Protein AF-A0A7Y8LCM8-F1 (afdb_monomer)

Foldseek 3Di:
DVVVVVVVVLCVLVVVLVVLLVLLPDDDPPAQGSQRVVCVVVVNPDDDPVRRHNVNSVVSNVVSVVVN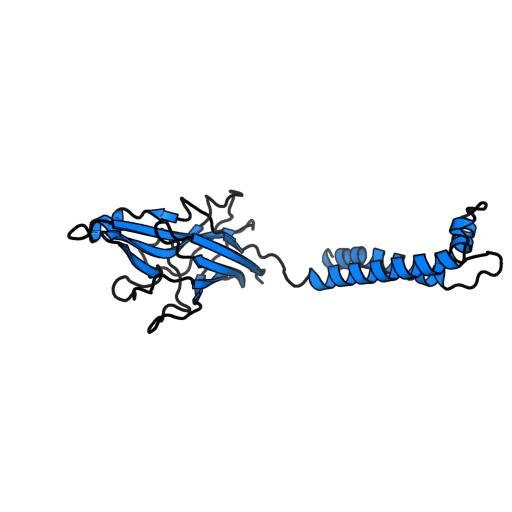VVSVCCVVVVPPFDAAQKWKDADDDPPQKDWDVVVCVVVVPDWDWIKIWGKIFIAGQDQDKFFFKAKAFCDKPPQFPPDPRHRFTFDWPPDPPLDRTGIWHHQPDPVRNVTTMTTAKMWMATPPRDIWIWGRRDDPVPIDTGDQAKIWTWMWIATPQGKIKIWTWIFHDDVPDDIDIGTDDMGIDYGD

Nearest PDB structures (foldseek):
  3wa2-assembly1_X  TM=1.884E-01  e=1.217E+00  Arthrobacter globiformis
  3alx-assembly1_A  TM=1.980E-01  e=5.935E+00  Measles morbillivirus
  3n9h-assembly1_A  TM=1.346E-01  e=1.434E+00  Ogataea angusta
  3nbb-assembly1_A  TM=1.345E-01  e=1.689E+00  Ogataea angusta

Secondary structure (DSSP, 8-state):
-HHHHHHHHHHHHHHHHHHHHHHTTS--SSSSSHHHHHHHHTT-----TTTS-HHHHHHHHHHHHHHHHHHHHHHHHSSS----SEEEE--SSTTTEEE-HHHHHHSTTT---EEEEEEEEEEE-SSSPEEEEEEEEEEETT--TT---TTPBPEETT-SS--SEEEEPBP--TT-TTSEEEEEEEEEE-GGG-EEEEETTS-GGG-PPBPS--EEEEEEEE-TT--EEEEEEEEE--TTSPPEEEEEEEEEE---

Sequence (256 aa):
MRVYWKWLIKSVPILGFALLMLASTVTPRQARSNVEAWFMYFGVENVPVWLSDESIDTWVFWIAFAAVGVWGAHLYMRSSIVKGKLSVLIGEGEPWVQVDPELDRWQATQTGGSWYRYRIALVNSGDSTLRNVEVKLGSLEKRPQNFHAIGSHLKLRHDRAGTTNFNVYPTQDLQGSDAMFVDVFSFFVGPAGCTFLRVASLPEETNPYIPVEKYDVKIIATSESGEMAIADAAFIPCPGQMPDFRLLKMQSFPGR

Solvent-accessible surface area (backbone atoms only — not comparable to full-atom values): 14075 Å² total; per-residue (Å²): 114,78,67,58,54,55,51,52,64,65,44,49,61,54,52,52,40,51,50,53,40,56,49,45,66,55,80,53,92,87,40,72,13,30,54,33,42,49,41,45,74,73,70,44,85,82,70,55,70,86,58,31,35,57,70,46,32,56,50,53,41,52,52,39,50,51,51,49,50,52,50,48,50,52,58,68,69,62,66,82,66,52,80,23,46,35,40,77,46,58,55,81,49,76,86,26,38,35,76,41,72,65,64,50,60,81,50,57,88,78,62,69,64,49,39,38,36,38,32,37,28,46,36,22,77,37,97,58,66,40,44,55,31,31,37,24,33,64,39,57,54,89,60,58,88,92,65,76,60,62,65,37,46,38,32,46,77,85,56,88,82,68,64,52,56,40,71,45,56,52,39,82,46,92,85,41,81,74,29,53,52,34,34,50,34,38,37,39,44,38,66,97,77,46,64,45,26,33,60,47,46,52,58,80,94,74,50,68,75,39,82,79,54,73,29,48,34,30,38,38,36,38,31,72,62,48,26,27,21,42,35,38,28,36,40,39,67,38,91,99,52,80,60,46,63,44,71,76,45,77,48,31,32,58,45,120

pLDDT: mean 75.71, std 12.95, range [40.06, 93.44]

Mean predicted aligned error: 15.35 Å

Radius of gyration: 29.23 Å; Cα contacts (8 Å, |Δi|>4): 487; chains: 1; bounding box: 57×44×86 Å

Structure (mmCIF, N/CA/C/O backbone):
data_AF-A0A7Y8LCM8-F1
#
_entry.id   AF-A0A7Y8LCM8-F1
#
loop_
_atom_site.group_PDB
_atom_site.id
_atom_site.type_symbol
_atom_site.label_atom_id
_atom_site.label_alt_id
_atom_site.label_comp_id
_atom_site.label_asym_id
_atom_site.label_entity_id
_atom_site.label_seq_id
_atom_site.pdbx_PDB_ins_code
_atom_site.Cartn_x
_atom_site.Cartn_y
_atom_site.Cartn_z
_atom_site.occupancy
_atom_site.B_iso_or_equiv
_atom_site.auth_seq_id
_atom_site.auth_comp_id
_atom_site.auth_asym_id
_atom_site.auth_atom_id
_atom_site.pdbx_PDB_model_num
ATOM 1 N N . MET A 1 1 ? 28.100 -0.476 -18.037 1.00 40.06 1 MET A N 1
ATOM 2 C CA . MET A 1 1 ? 27.751 -0.545 -19.481 1.00 40.06 1 MET A CA 1
ATOM 3 C C . MET A 1 1 ? 26.260 -0.354 -19.798 1.00 40.06 1 MET A C 1
ATOM 5 O O . MET A 1 1 ? 25.956 0.479 -20.639 1.00 40.06 1 MET A O 1
ATOM 9 N N . ARG A 1 2 ? 25.310 -1.037 -19.130 1.00 43.19 2 ARG A N 1
ATOM 10 C CA . ARG A 1 2 ? 23.852 -0.934 -19.417 1.00 43.19 2 ARG A CA 1
ATOM 11 C C . ARG A 1 2 ? 23.241 0.481 -19.307 1.00 43.19 2 ARG A C 1
ATOM 13 O O . ARG A 1 2 ? 22.270 0.775 -19.995 1.00 43.19 2 ARG A O 1
ATOM 20 N N . VAL A 1 3 ? 23.792 1.347 -18.451 1.00 49.19 3 VAL A N 1
ATOM 21 C CA . VAL A 1 3 ? 23.293 2.723 -18.225 1.00 49.19 3 VAL A CA 1
ATOM 22 C C . VAL A 1 3 ? 23.627 3.654 -19.398 1.00 49.19 3 VAL A C 1
ATOM 24 O O . VAL A 1 3 ? 22.762 4.405 -19.840 1.00 49.19 3 VAL A O 1
ATOM 27 N N . TYR A 1 4 ? 24.834 3.538 -19.961 1.00 52.41 4 TYR A N 1
ATOM 28 C CA . TYR A 1 4 ? 25.267 4.325 -21.122 1.00 52.41 4 TYR A CA 1
ATOM 29 C C . TYR A 1 4 ? 24.459 3.988 -22.380 1.00 52.41 4 TYR A C 1
ATOM 31 O O . TYR A 1 4 ? 24.049 4.890 -23.102 1.00 52.41 4 TYR A O 1
ATOM 39 N N . TRP A 1 5 ? 24.127 2.710 -22.591 1.00 52.03 5 TRP A N 1
ATOM 40 C CA . TRP A 1 5 ? 23.286 2.286 -23.717 1.00 52.03 5 TRP A CA 1
ATOM 41 C C . TRP A 1 5 ? 21.862 2.853 -23.659 1.00 52.03 5 TRP A C 1
ATOM 43 O O . TRP A 1 5 ? 21.311 3.251 -24.681 1.00 52.03 5 TRP A O 1
ATOM 53 N N . LYS A 1 6 ? 21.273 2.951 -22.459 1.00 55.12 6 LYS A N 1
ATOM 54 C CA . LYS A 1 6 ? 19.950 3.568 -22.278 1.00 55.12 6 LYS A CA 1
ATOM 55 C C . LYS A 1 6 ? 19.966 5.063 -22.586 1.00 55.12 6 LYS A C 1
ATOM 57 O O . LYS A 1 6 ? 18.996 5.559 -23.146 1.00 55.12 6 LYS A O 1
ATOM 62 N N . TRP A 1 7 ? 21.040 5.761 -22.222 1.00 57.78 7 TRP A N 1
ATOM 63 C CA . TRP A 1 7 ? 21.224 7.168 -22.575 1.00 57.78 7 TRP A CA 1
ATOM 64 C C . TRP A 1 7 ? 21.377 7.347 -24.083 1.00 57.78 7 TRP A C 1
ATOM 66 O O . TRP A 1 7 ? 20.661 8.152 -24.665 1.00 57.78 7 TRP A O 1
ATOM 76 N N . LEU A 1 8 ? 22.218 6.531 -24.722 1.00 60.28 8 LEU A N 1
ATOM 77 C CA . LEU A 1 8 ? 22.447 6.598 -26.164 1.00 60.28 8 LEU A CA 1
ATOM 78 C C . LEU A 1 8 ? 21.142 6.402 -26.954 1.00 60.28 8 LEU A C 1
ATOM 80 O O . LEU A 1 8 ? 20.787 7.244 -27.771 1.00 60.28 8 LEU A O 1
ATOM 84 N N . ILE A 1 9 ? 20.369 5.355 -26.640 1.00 64.69 9 ILE A N 1
ATOM 85 C CA . ILE A 1 9 ? 19.091 5.054 -27.314 1.00 64.69 9 ILE A CA 1
ATOM 86 C C . ILE A 1 9 ? 18.051 6.164 -27.089 1.00 64.69 9 ILE A C 1
ATOM 88 O O . ILE A 1 9 ? 17.275 6.470 -27.990 1.00 64.69 9 ILE A O 1
ATOM 92 N N . LYS A 1 10 ? 18.034 6.801 -25.911 1.00 61.88 10 LYS A N 1
ATOM 93 C CA . LYS A 1 10 ? 17.098 7.897 -25.599 1.00 61.88 10 LYS A CA 1
ATOM 94 C C . LYS A 1 10 ? 17.442 9.214 -26.299 1.00 61.88 10 LYS A C 1
ATOM 96 O O . LYS A 1 10 ? 16.535 10.017 -26.521 1.00 61.88 10 LYS A O 1
ATOM 101 N N . SER A 1 11 ? 18.713 9.416 -26.647 1.00 63.34 11 SER A N 1
ATOM 102 C CA . SER A 1 11 ? 19.208 10.617 -27.330 1.00 63.34 11 SER A CA 1
ATOM 103 C C . SER A 1 11 ? 19.112 10.538 -28.858 1.00 63.34 11 SER A C 1
ATOM 105 O O . SER A 1 11 ? 19.070 11.579 -29.507 1.00 63.34 11 SER A O 1
ATOM 107 N N . VAL A 1 12 ? 19.036 9.334 -29.442 1.00 72.56 12 VAL A N 1
ATOM 108 C CA . VAL A 1 12 ? 18.926 9.136 -30.904 1.00 72.56 12 VAL A CA 1
ATOM 109 C C . VAL A 1 12 ? 17.704 9.847 -31.516 1.00 72.56 12 VAL A C 1
ATOM 111 O O . VAL A 1 12 ? 17.888 10.546 -32.512 1.00 72.56 12 VAL A O 1
ATOM 114 N N . PRO A 1 13 ? 16.485 9.776 -30.937 1.00 67.44 13 PRO A N 1
ATOM 115 C CA . PRO A 1 13 ? 15.338 10.519 -31.461 1.00 67.44 13 PRO A CA 1
ATOM 116 C C . PRO A 1 13 ? 15.542 12.037 -31.412 1.00 67.44 13 PRO A C 1
ATOM 118 O O . PRO A 1 13 ? 15.211 12.730 -32.365 1.00 67.44 13 PRO A O 1
ATOM 121 N N . ILE A 1 14 ? 16.142 12.552 -30.333 1.00 66.69 14 ILE A N 1
ATOM 122 C CA . ILE A 1 14 ? 16.403 13.990 -30.156 1.00 66.69 14 ILE A CA 1
ATOM 123 C C . ILE A 1 14 ? 17.386 14.486 -31.219 1.00 66.69 14 ILE A C 1
ATOM 125 O O . ILE A 1 14 ? 17.162 15.534 -31.815 1.00 66.69 14 ILE A O 1
ATOM 129 N N . LEU A 1 15 ? 18.439 13.712 -31.498 1.00 69.56 15 LEU A N 1
ATOM 130 C CA . LEU A 1 15 ? 19.391 14.018 -32.562 1.00 69.56 15 LEU A CA 1
ATOM 131 C C . LEU A 1 15 ? 18.713 13.998 -33.940 1.00 69.56 15 LEU A C 1
ATOM 133 O O . LEU A 1 15 ? 18.923 14.914 -34.726 1.00 69.56 15 LEU A O 1
ATOM 137 N N . GLY A 1 16 ? 17.866 13.001 -34.213 1.00 73.31 16 GLY A N 1
ATOM 138 C CA . GLY A 1 16 ? 17.110 12.913 -35.465 1.00 73.31 16 GLY A CA 1
ATOM 139 C C . GLY A 1 16 ? 16.188 14.115 -35.685 1.00 73.31 16 GLY A C 1
ATOM 140 O O . GLY A 1 16 ? 16.212 14.721 -36.752 1.00 73.31 16 GLY A O 1
ATOM 141 N N . PHE A 1 17 ? 15.430 14.519 -34.663 1.00 66.94 17 PHE A N 1
ATOM 142 C CA . PHE A 1 17 ? 14.545 15.682 -34.755 1.00 66.94 17 PHE A CA 1
ATOM 143 C C . PHE A 1 17 ? 15.304 17.013 -34.811 1.00 66.94 17 PHE A C 1
ATOM 145 O O . PHE A 1 17 ? 14.903 17.902 -35.555 1.00 66.94 17 PHE A O 1
ATOM 152 N N . ALA A 1 18 ? 16.425 17.150 -34.098 1.00 64.62 18 ALA A N 1
ATOM 153 C CA . ALA A 1 18 ? 17.279 18.334 -34.190 1.00 64.62 18 ALA A CA 1
ATOM 154 C C . ALA A 1 18 ? 17.910 18.478 -35.585 1.00 64.62 18 ALA A C 1
ATOM 156 O O . ALA A 1 18 ? 17.978 19.583 -36.122 1.00 64.62 18 ALA A O 1
ATOM 157 N N . LEU A 1 19 ? 18.321 17.364 -36.200 1.00 67.75 19 LEU A N 1
ATOM 158 C CA . LEU A 1 19 ? 18.811 17.347 -37.577 1.00 67.75 19 LEU A CA 1
ATOM 159 C C . LEU A 1 19 ? 17.702 17.687 -38.578 1.00 67.75 19 LEU A C 1
ATOM 161 O O . LEU A 1 19 ? 17.970 18.447 -39.500 1.00 67.75 19 LEU A O 1
ATOM 165 N N . LEU A 1 20 ? 16.467 17.213 -38.369 1.00 65.69 20 LEU A N 1
ATOM 166 C CA . LEU A 1 20 ? 15.294 17.593 -39.176 1.00 65.69 20 LEU A CA 1
ATOM 167 C C . LEU A 1 20 ? 14.937 19.084 -39.047 1.00 65.69 20 LEU A C 1
ATOM 169 O O . LEU A 1 20 ? 14.532 19.712 -40.022 1.00 65.69 20 LEU A O 1
ATOM 173 N N . MET A 1 21 ? 15.129 19.679 -37.870 1.00 63.38 21 MET A N 1
ATOM 174 C CA . MET A 1 21 ? 14.959 21.121 -37.686 1.00 63.38 21 MET A CA 1
ATOM 175 C C . MET A 1 21 ? 16.045 21.921 -38.400 1.00 63.38 21 MET A C 1
ATOM 177 O O . MET A 1 21 ? 15.727 22.840 -39.148 1.00 63.38 21 MET A O 1
ATOM 181 N N . LEU A 1 22 ? 17.315 21.544 -38.227 1.00 64.62 22 LEU A N 1
ATOM 182 C CA . LEU A 1 22 ? 18.439 22.167 -38.934 1.00 64.62 22 LEU A CA 1
ATOM 183 C C . LEU A 1 22 ? 18.255 22.077 -40.453 1.00 64.62 22 LEU A C 1
ATOM 185 O O . LEU A 1 22 ? 18.406 23.068 -41.164 1.00 64.62 22 LEU A O 1
ATOM 189 N N . ALA A 1 23 ? 17.838 20.906 -40.924 1.00 60.66 23 ALA A N 1
ATOM 190 C CA . ALA A 1 23 ? 17.440 20.623 -42.293 1.00 60.66 23 ALA A CA 1
ATOM 191 C C . ALA A 1 23 ? 16.370 21.587 -42.831 1.00 60.66 23 ALA A C 1
ATOM 193 O O . ALA A 1 23 ? 16.520 22.078 -43.945 1.00 60.66 23 ALA A O 1
ATOM 194 N N . SER A 1 24 ? 15.337 21.887 -42.036 1.00 59.66 24 SER A N 1
ATOM 195 C CA . SER A 1 24 ? 14.231 22.795 -42.386 1.00 59.66 24 SER A CA 1
ATOM 196 C C . SER A 1 24 ? 14.577 24.291 -42.332 1.00 59.66 24 SER A C 1
ATOM 198 O O . SER A 1 24 ? 13.735 25.120 -42.664 1.00 59.66 24 SER A O 1
ATOM 200 N N . THR A 1 25 ? 15.800 24.647 -41.918 1.00 59.78 25 THR A N 1
ATOM 201 C CA . THR A 1 25 ? 16.267 26.044 -41.774 1.00 59.78 25 THR A CA 1
ATOM 202 C C . THR A 1 25 ? 17.328 26.458 -42.794 1.00 59.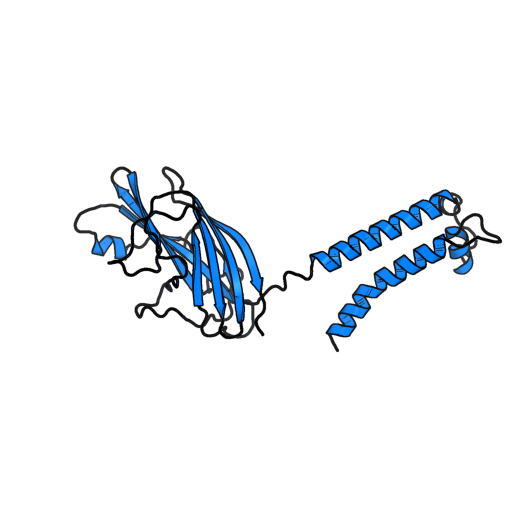78 25 THR A C 1
ATOM 204 O O . THR A 1 25 ? 17.845 27.574 -42.733 1.00 59.78 25 THR A O 1
ATOM 207 N N . VAL A 1 26 ? 17.684 25.573 -43.727 1.00 59.09 26 VAL A N 1
ATOM 208 C CA . VAL A 1 26 ? 18.636 25.899 -44.798 1.00 59.09 26 VAL A CA 1
ATOM 209 C C . VAL A 1 26 ? 17.962 26.858 -45.797 1.00 59.09 26 VAL A C 1
ATOM 211 O O . VAL A 1 26 ? 16.763 27.095 -45.744 1.00 59.09 26 VAL A O 1
ATOM 214 N N . THR A 1 27 ? 18.718 27.521 -46.665 1.00 57.12 27 THR A N 1
ATOM 215 C CA . THR A 1 27 ? 18.139 28.292 -47.775 1.00 57.12 27 THR A CA 1
ATOM 216 C C . THR A 1 27 ? 18.383 27.501 -49.055 1.00 57.12 27 THR A C 1
ATOM 218 O O . THR A 1 27 ? 19.553 27.301 -49.412 1.00 57.12 27 THR A O 1
ATOM 221 N N . PRO A 1 28 ? 17.343 27.010 -49.748 1.00 58.75 28 PRO A N 1
ATOM 222 C CA . PRO A 1 28 ? 17.552 26.190 -50.925 1.00 58.75 28 PRO A CA 1
ATOM 223 C C . PRO A 1 28 ? 18.037 27.079 -52.076 1.00 58.75 28 PRO A C 1
ATOM 225 O O . PRO A 1 28 ? 17.391 28.048 -52.458 1.00 58.75 28 PRO A O 1
ATOM 228 N N . ARG A 1 29 ? 19.211 26.774 -52.642 1.00 60.66 29 ARG A N 1
ATOM 229 C CA . ARG A 1 29 ? 19.733 27.515 -53.809 1.00 60.66 29 ARG A CA 1
ATOM 230 C C . ARG A 1 29 ? 19.071 27.098 -55.128 1.00 60.66 29 ARG A C 1
ATOM 232 O O . ARG A 1 29 ? 19.191 27.828 -56.106 1.00 60.66 29 ARG A O 1
ATOM 239 N N . GLN A 1 30 ? 18.441 25.921 -55.168 1.00 66.12 30 GLN A N 1
ATOM 240 C CA . GLN A 1 30 ? 17.881 25.304 -56.383 1.00 66.12 30 GLN A CA 1
ATOM 241 C C . GLN A 1 30 ? 16.520 24.607 -56.172 1.00 66.12 30 GLN A C 1
ATOM 243 O O . GLN A 1 30 ? 15.913 24.193 -57.154 1.00 66.12 30 GLN A O 1
ATOM 248 N N . ALA A 1 31 ? 16.033 24.491 -54.931 1.00 64.88 31 ALA A N 1
ATOM 249 C CA . ALA A 1 31 ? 14.747 23.869 -54.590 1.00 64.88 31 ALA A CA 1
ATOM 250 C C . ALA A 1 31 ? 13.739 24.928 -54.106 1.00 64.88 31 ALA A C 1
ATOM 252 O O . ALA A 1 31 ? 14.136 26.027 -53.721 1.00 64.88 31 ALA A O 1
ATOM 253 N N . ARG A 1 32 ? 12.445 24.608 -54.143 1.00 74.00 32 ARG A N 1
ATOM 254 C CA . ARG A 1 32 ? 11.332 25.484 -53.740 1.00 74.00 32 ARG A CA 1
ATOM 255 C C . ARG A 1 32 ? 11.066 25.453 -52.238 1.00 74.00 32 ARG A C 1
ATOM 257 O O . ARG A 1 32 ? 10.473 26.389 -51.724 1.00 74.00 32 ARG A O 1
ATOM 264 N N . SER A 1 33 ? 11.527 24.417 -51.542 1.00 73.06 33 SER A N 1
ATOM 265 C CA . SER A 1 33 ? 11.490 24.326 -50.081 1.00 73.06 33 SER A CA 1
ATOM 266 C C . SER A 1 33 ? 12.692 23.553 -49.540 1.00 73.06 33 SER A C 1
ATOM 268 O O . SER A 1 33 ? 13.423 22.880 -50.280 1.00 73.06 33 SER A O 1
ATOM 270 N N . ASN A 1 34 ? 12.911 23.632 -48.232 1.00 74.06 34 ASN A N 1
ATOM 271 C CA . ASN A 1 34 ? 13.949 22.860 -47.563 1.00 74.06 34 ASN A CA 1
ATOM 272 C C . ASN A 1 34 ? 13.650 21.367 -47.580 1.00 74.06 34 ASN A C 1
ATOM 274 O O . ASN A 1 34 ? 14.553 20.565 -47.816 1.00 74.06 34 ASN A O 1
ATOM 278 N N . VAL A 1 35 ? 12.389 20.984 -47.390 1.00 72.00 35 VAL A N 1
ATOM 279 C CA . VAL A 1 35 ? 11.952 19.588 -47.509 1.00 72.00 35 VAL A CA 1
ATOM 280 C C . VAL A 1 35 ? 12.242 19.037 -48.908 1.00 72.00 35 VAL A C 1
ATOM 282 O O . VAL A 1 35 ? 12.766 17.929 -49.032 1.00 72.00 35 VAL A O 1
ATOM 285 N N . GLU A 1 36 ? 11.989 19.814 -49.963 1.00 73.06 36 GLU A N 1
ATOM 286 C CA . GLU A 1 36 ? 12.308 19.414 -51.337 1.00 73.06 36 GLU A CA 1
ATOM 287 C C . GLU A 1 36 ? 13.820 19.238 -51.548 1.00 73.06 36 GLU A C 1
ATOM 289 O O . GLU A 1 36 ? 14.244 18.232 -52.120 1.00 73.06 36 GLU A O 1
ATOM 294 N N . ALA A 1 37 ? 14.646 20.151 -51.023 1.00 73.38 37 ALA A N 1
ATOM 295 C CA . ALA A 1 37 ? 16.104 20.049 -51.112 1.00 73.38 37 ALA A CA 1
ATOM 296 C C . ALA A 1 37 ? 16.643 18.739 -50.501 1.00 73.38 37 ALA A C 1
ATOM 298 O O . ALA A 1 37 ? 17.601 18.157 -51.013 1.00 73.38 37 ALA A O 1
ATOM 299 N N . TRP A 1 38 ? 16.008 18.242 -49.437 1.00 71.38 38 TRP A N 1
ATOM 300 C CA . TRP A 1 38 ? 16.350 16.960 -48.818 1.00 71.38 38 TRP A CA 1
ATOM 301 C C . TRP A 1 38 ? 15.947 15.755 -49.652 1.00 71.38 38 TRP A C 1
ATOM 303 O O . TRP A 1 38 ? 16.735 14.819 -49.793 1.00 71.38 38 TRP A O 1
ATOM 313 N N . PHE A 1 39 ? 14.744 15.766 -50.220 1.00 73.81 39 PHE A N 1
ATOM 314 C CA . PHE A 1 39 ? 14.320 14.704 -51.128 1.00 73.81 39 PHE A CA 1
ATOM 315 C C . PHE A 1 39 ? 15.244 14.620 -52.347 1.00 73.81 39 PHE A C 1
ATOM 317 O O . PHE A 1 39 ? 15.690 13.524 -52.690 1.00 73.81 39 PHE A O 1
ATOM 324 N N . MET A 1 40 ? 15.631 15.766 -52.914 1.00 73.38 40 MET A N 1
ATOM 325 C CA . MET A 1 40 ? 16.629 15.827 -53.985 1.00 73.38 40 MET A CA 1
ATOM 326 C C . MET A 1 40 ? 17.996 15.289 -53.535 1.00 73.38 40 MET A C 1
ATOM 328 O O . MET A 1 40 ? 18.609 14.506 -54.257 1.00 73.38 40 MET A O 1
ATOM 332 N N . TYR A 1 41 ? 18.463 15.636 -52.327 1.00 71.81 41 TYR A N 1
ATOM 333 C CA . TYR A 1 41 ? 19.715 15.105 -51.764 1.00 71.81 41 TYR A CA 1
ATOM 334 C C . TYR A 1 41 ? 19.702 13.573 -51.623 1.00 71.81 41 TYR A C 1
ATOM 336 O O . TYR A 1 41 ? 20.721 12.921 -51.847 1.00 71.81 41 TYR A O 1
ATOM 344 N N . PHE A 1 42 ? 18.547 12.983 -51.308 1.00 73.81 42 PHE A N 1
ATOM 345 C CA . PHE A 1 42 ? 18.361 11.530 -51.240 1.00 73.81 42 PHE A CA 1
ATOM 346 C C . PHE A 1 42 ? 18.014 10.873 -52.590 1.00 73.81 42 PHE A C 1
ATOM 348 O O . PHE A 1 42 ? 17.672 9.691 -52.621 1.00 73.81 42 PHE A O 1
ATOM 355 N N . GLY A 1 43 ? 18.135 11.602 -53.705 1.00 75.00 43 GLY A N 1
ATOM 356 C CA . GLY A 1 43 ? 17.951 11.069 -55.058 1.00 75.00 43 GLY A CA 1
ATOM 357 C C . GLY A 1 43 ? 16.492 10.945 -55.505 1.00 75.00 43 GLY A C 1
ATOM 358 O O . GLY A 1 43 ? 16.198 10.203 -56.441 1.00 75.00 43 GLY A O 1
ATOM 359 N N . VAL A 1 44 ? 15.562 11.642 -54.847 1.00 77.81 44 VAL A N 1
ATOM 360 C CA . VAL A 1 44 ? 14.155 11.718 -55.256 1.00 77.81 44 VAL A CA 1
ATOM 361 C C . VAL A 1 44 ? 13.960 12.965 -56.114 1.00 77.81 44 VAL A C 1
ATOM 363 O O . VAL A 1 44 ? 13.893 14.081 -55.609 1.00 7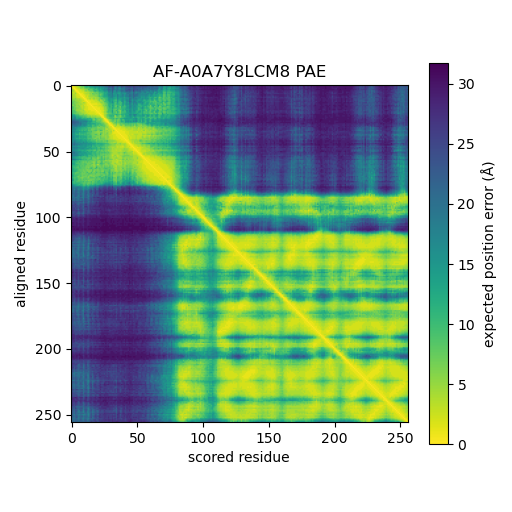7.81 44 VAL A O 1
ATOM 366 N N . GLU A 1 45 ? 13.866 12.767 -57.426 1.00 72.75 45 GLU A N 1
ATOM 367 C CA . GLU A 1 45 ? 13.824 13.865 -58.405 1.00 72.75 45 GLU A CA 1
ATOM 368 C C . GLU A 1 45 ? 12.411 14.434 -58.637 1.00 72.75 45 GLU A C 1
ATOM 370 O O . GLU A 1 45 ? 12.267 15.586 -59.031 1.00 72.75 45 GLU A O 1
ATOM 375 N N . ASN A 1 46 ? 11.357 13.657 -58.358 1.00 77.62 46 ASN A N 1
ATOM 376 C CA . ASN A 1 46 ? 9.958 14.053 -58.573 1.00 77.62 46 ASN A CA 1
ATOM 377 C C . ASN A 1 46 ? 9.216 14.234 -57.244 1.00 77.62 46 ASN A C 1
ATOM 379 O O . ASN A 1 46 ? 8.394 13.400 -56.853 1.00 77.62 46 ASN A O 1
ATOM 383 N N . VAL A 1 47 ? 9.519 15.321 -56.536 1.00 75.38 47 VAL A N 1
ATOM 384 C CA . VAL A 1 47 ? 8.855 15.654 -55.271 1.00 75.38 47 VAL A CA 1
ATOM 385 C C . VAL A 1 47 ? 7.453 16.208 -55.556 1.00 75.38 47 VAL A C 1
ATOM 387 O O . VAL A 1 47 ? 7.309 17.130 -56.361 1.00 75.38 47 VAL A O 1
ATOM 390 N N . PRO A 1 48 ? 6.390 15.672 -54.931 1.00 79.75 48 PRO A N 1
ATOM 391 C CA . PRO A 1 48 ? 5.043 16.201 -55.108 1.00 79.75 48 PRO A CA 1
ATOM 392 C C . PRO A 1 48 ? 4.941 17.675 -54.697 1.00 79.75 48 PRO A C 1
ATOM 394 O O . PRO A 1 48 ? 5.466 18.071 -53.660 1.00 79.75 48 PRO A O 1
ATOM 397 N N . VAL A 1 49 ? 4.183 18.473 -55.456 1.00 76.06 49 VAL A N 1
ATOM 398 C CA . VAL A 1 49 ? 4.085 19.937 -55.259 1.00 76.06 49 VAL A CA 1
ATOM 399 C C . VAL A 1 49 ? 3.588 20.329 -53.860 1.00 76.06 49 VAL A C 1
ATOM 401 O O . VAL A 1 49 ? 3.983 21.354 -53.319 1.00 76.06 49 VAL A O 1
ATOM 404 N N . TRP A 1 50 ? 2.750 19.491 -53.249 1.00 76.62 50 TRP A N 1
ATOM 405 C CA . TRP A 1 50 ? 2.237 19.705 -51.894 1.00 76.62 50 TRP A CA 1
ATOM 406 C C . TRP A 1 50 ? 3.273 19.436 -50.790 1.00 76.62 50 TRP A C 1
ATOM 408 O O . TRP A 1 50 ? 3.017 19.791 -49.649 1.00 76.62 50 TRP A O 1
ATOM 418 N N . LEU A 1 51 ? 4.411 18.805 -51.107 1.00 69.50 51 LEU A N 1
ATOM 419 C CA . LEU A 1 51 ? 5.561 18.581 -50.215 1.00 69.50 51 LEU A CA 1
ATOM 420 C C . LEU A 1 51 ? 6.686 19.603 -50.441 1.00 69.50 51 LEU A C 1
ATOM 422 O O . LEU A 1 51 ? 7.531 19.778 -49.568 1.00 69.50 51 LEU A O 1
ATOM 426 N N . SER A 1 52 ? 6.699 20.265 -51.601 1.00 69.31 52 SER A N 1
ATOM 427 C CA . SER A 1 52 ? 7.687 21.282 -51.983 1.00 69.31 52 SER A CA 1
ATOM 428 C C . SER A 1 52 ? 7.243 22.719 -51.675 1.00 69.31 52 SER A C 1
ATOM 430 O O . SER A 1 52 ? 7.826 23.664 -52.196 1.00 69.31 52 SER A O 1
ATOM 432 N N . ASP A 1 53 ? 6.158 22.897 -50.920 1.00 78.56 53 ASP A N 1
ATOM 433 C CA . ASP A 1 53 ? 5.654 24.213 -50.517 1.00 78.56 53 ASP A CA 1
ATOM 434 C C . ASP A 1 53 ? 6.397 24.702 -49.260 1.00 78.56 53 ASP A C 1
ATOM 436 O O . ASP A 1 53 ? 6.587 23.942 -48.311 1.00 78.56 53 ASP A O 1
ATOM 440 N N . GLU A 1 54 ? 6.802 25.973 -49.228 1.00 72.38 54 GLU A N 1
ATOM 441 C CA . GLU A 1 54 ? 7.471 26.608 -48.081 1.00 72.38 54 GLU A CA 1
ATOM 442 C C . GLU A 1 54 ? 6.620 26.534 -46.801 1.00 72.38 54 GLU A C 1
ATOM 444 O O . GLU A 1 54 ? 7.146 26.462 -45.686 1.00 72.38 54 GLU A O 1
ATOM 449 N N . SER A 1 55 ? 5.289 26.492 -46.940 1.00 77.56 55 SER A N 1
ATOM 450 C CA . SER A 1 55 ? 4.384 26.317 -45.799 1.00 77.56 55 SER A CA 1
ATOM 451 C C . SER A 1 55 ? 4.622 24.988 -45.063 1.00 77.56 55 SER A C 1
ATOM 453 O O . SER A 1 55 ? 4.480 24.917 -43.837 1.00 77.56 55 SER A O 1
ATOM 455 N N . ILE A 1 56 ? 5.064 23.949 -45.779 1.00 79.12 56 ILE A N 1
ATOM 456 C CA . ILE A 1 56 ? 5.362 22.621 -45.232 1.00 79.12 56 ILE A CA 1
ATOM 457 C C . ILE A 1 56 ? 6.615 22.643 -44.366 1.00 79.12 56 ILE A C 1
ATOM 459 O O . ILE A 1 56 ? 6.624 21.984 -43.328 1.00 79.12 56 ILE A O 1
ATOM 463 N N . ASP A 1 57 ? 7.630 23.437 -44.712 1.00 70.69 57 ASP A N 1
ATOM 464 C CA . ASP A 1 57 ? 8.841 23.575 -43.893 1.00 70.69 57 ASP A CA 1
ATOM 465 C C . ASP A 1 57 ? 8.487 24.072 -42.481 1.00 70.69 57 ASP A C 1
ATOM 467 O O . ASP A 1 57 ? 8.978 23.551 -41.475 1.00 70.69 57 ASP A O 1
ATOM 471 N N . THR A 1 58 ? 7.545 25.019 -42.399 1.00 77.44 58 THR A N 1
ATOM 472 C CA . THR A 1 58 ? 7.031 25.550 -41.128 1.00 77.44 58 THR A CA 1
ATOM 473 C C . THR A 1 58 ? 6.282 24.477 -40.333 1.00 77.44 58 THR A C 1
ATOM 475 O O . THR A 1 58 ? 6.498 24.330 -39.128 1.00 77.44 58 THR A O 1
ATOM 478 N N . TRP A 1 59 ? 5.427 23.685 -40.986 1.00 78.94 59 TRP A N 1
ATOM 479 C CA . TRP A 1 59 ? 4.719 22.579 -40.331 1.00 78.94 59 TRP A CA 1
ATOM 480 C C . TRP A 1 59 ? 5.670 21.491 -39.829 1.00 78.94 59 TRP A C 1
ATOM 482 O O . TRP A 1 59 ? 5.523 21.028 -38.697 1.00 78.94 59 TRP A O 1
ATOM 492 N N . VAL A 1 60 ? 6.668 21.113 -40.628 1.00 76.75 60 VAL A N 1
ATOM 493 C CA . VAL A 1 60 ? 7.692 20.128 -40.252 1.00 76.75 60 VAL A CA 1
ATOM 494 C C . VAL A 1 60 ? 8.483 20.614 -39.039 1.00 76.75 60 VAL A C 1
ATOM 496 O O . VAL A 1 60 ? 8.676 19.844 -38.094 1.00 76.75 60 VAL A O 1
ATOM 499 N N . PHE A 1 61 ? 8.859 21.896 -39.006 1.00 76.94 61 PHE A N 1
ATOM 500 C CA . PHE A 1 61 ? 9.514 22.503 -37.850 1.00 76.94 61 PHE A CA 1
ATOM 501 C C . PHE A 1 61 ? 8.647 22.407 -36.584 1.00 76.94 61 PHE A C 1
ATOM 503 O O . PHE A 1 61 ? 9.114 21.920 -35.554 1.00 76.94 61 PHE A O 1
ATOM 510 N N . TRP A 1 62 ? 7.373 22.807 -36.645 1.00 77.56 62 TRP A N 1
ATOM 511 C CA . TRP A 1 62 ? 6.484 22.770 -35.476 1.00 77.56 62 TRP A CA 1
ATOM 512 C C . TRP A 1 62 ? 6.182 21.352 -34.989 1.00 77.56 62 TRP A C 1
ATOM 514 O O . TRP A 1 62 ? 6.150 21.116 -33.779 1.00 77.56 62 TRP A O 1
ATOM 524 N N . ILE A 1 63 ? 6.006 20.394 -35.901 1.00 80.50 63 ILE A N 1
ATOM 525 C CA . ILE A 1 63 ? 5.795 18.983 -35.551 1.00 80.50 63 ILE A CA 1
ATOM 526 C C . ILE A 1 63 ? 7.041 18.419 -34.865 1.00 80.50 63 ILE A C 1
ATOM 528 O O . ILE A 1 63 ? 6.924 17.783 -33.815 1.00 80.50 63 ILE A O 1
ATOM 532 N N . ALA A 1 64 ? 8.235 18.688 -35.402 1.00 75.00 64 ALA A N 1
ATOM 533 C CA . ALA A 1 64 ? 9.488 18.281 -34.773 1.00 75.00 64 ALA A CA 1
ATOM 534 C C . ALA A 1 64 ? 9.664 18.940 -33.393 1.00 75.00 64 ALA A C 1
ATOM 536 O O . ALA A 1 64 ? 10.048 18.265 -32.438 1.00 75.00 64 ALA A O 1
ATOM 537 N N . PHE A 1 65 ? 9.310 20.224 -33.253 1.00 76.00 65 PHE A N 1
ATOM 538 C CA . PHE A 1 65 ? 9.393 20.955 -31.986 1.00 76.00 65 PHE A CA 1
ATOM 539 C C . PHE A 1 65 ? 8.487 20.329 -30.926 1.00 76.00 65 PHE A C 1
ATOM 541 O O . PHE A 1 65 ? 8.929 20.017 -29.818 1.00 76.00 65 PHE A O 1
ATOM 548 N N . ALA A 1 66 ? 7.220 20.100 -31.281 1.00 82.50 66 ALA A N 1
ATOM 549 C CA . ALA A 1 66 ? 6.240 19.485 -30.401 1.00 82.50 66 ALA A CA 1
ATOM 550 C C . ALA A 1 66 ? 6.650 18.055 -30.021 1.00 82.50 66 ALA A C 1
ATOM 552 O O . ALA A 1 66 ? 6.569 17.689 -28.850 1.00 82.50 66 ALA A O 1
ATOM 553 N N . ALA A 1 67 ? 7.155 17.265 -30.974 1.00 78.12 67 ALA A N 1
ATOM 554 C CA . ALA A 1 67 ? 7.645 15.913 -30.720 1.00 78.12 67 ALA A CA 1
ATOM 555 C C . ALA A 1 67 ? 8.827 15.905 -29.737 1.00 78.12 67 ALA A C 1
ATOM 557 O O . ALA A 1 67 ? 8.825 15.115 -28.791 1.00 78.12 67 ALA A O 1
ATOM 558 N N . VAL A 1 68 ? 9.798 16.813 -29.897 1.00 78.94 68 VAL A N 1
ATOM 559 C CA . VAL A 1 68 ? 10.922 16.973 -28.957 1.00 78.94 68 VAL A CA 1
ATOM 560 C C . VAL A 1 68 ? 10.427 17.421 -27.581 1.00 78.94 68 VAL A C 1
ATOM 562 O O . VAL A 1 68 ? 10.868 16.868 -26.574 1.00 78.94 68 VAL A O 1
ATOM 565 N N . GLY A 1 69 ? 9.482 18.362 -27.521 1.00 77.38 69 GLY A N 1
ATOM 566 C CA . GLY A 1 69 ? 8.882 18.833 -26.272 1.00 77.38 69 GLY A CA 1
ATOM 567 C C . GLY A 1 69 ? 8.153 17.724 -25.509 1.00 77.38 69 GLY A C 1
ATOM 568 O O . GLY A 1 69 ? 8.413 17.513 -24.324 1.00 77.38 69 GLY A O 1
ATOM 569 N N . VAL A 1 70 ? 7.298 16.956 -26.193 1.00 79.69 70 VAL A N 1
ATOM 570 C CA . VAL A 1 70 ? 6.581 15.804 -25.620 1.00 79.69 70 VAL A CA 1
ATOM 571 C C . VAL A 1 70 ? 7.555 14.706 -25.196 1.00 79.69 70 VAL A C 1
ATOM 573 O O . VAL A 1 70 ? 7.413 14.143 -24.110 1.00 79.69 70 VAL A O 1
ATOM 576 N N . TRP A 1 71 ? 8.576 14.416 -26.007 1.00 74.25 71 TRP A N 1
ATOM 577 C CA . TRP A 1 71 ? 9.600 13.428 -25.669 1.00 74.25 71 TRP A CA 1
ATOM 578 C C . TRP A 1 71 ? 10.416 13.847 -24.443 1.00 74.25 71 TRP A C 1
ATOM 580 O O . TRP A 1 71 ? 10.636 13.035 -23.544 1.00 74.25 71 TRP A O 1
ATOM 590 N N . GLY A 1 72 ? 10.802 15.122 -24.364 1.00 70.12 72 GLY A N 1
ATOM 591 C CA . GLY A 1 72 ? 11.447 15.715 -23.197 1.00 70.12 72 GLY A CA 1
ATOM 592 C C . GLY A 1 72 ? 10.569 15.596 -21.955 1.00 70.12 72 GLY A C 1
ATOM 593 O O . GLY A 1 72 ? 10.996 15.016 -20.959 1.00 70.12 72 GLY A O 1
ATOM 594 N N . ALA A 1 73 ? 9.313 16.041 -22.026 1.00 72.19 73 ALA A N 1
ATOM 595 C CA . ALA A 1 73 ? 8.360 15.913 -20.925 1.00 72.19 73 ALA A CA 1
ATOM 596 C C . ALA A 1 73 ? 8.198 14.453 -20.471 1.00 72.19 73 ALA A C 1
ATOM 598 O O . ALA A 1 73 ? 8.272 14.168 -19.279 1.00 72.19 73 ALA A O 1
ATOM 599 N N . HIS A 1 74 ? 8.077 13.508 -21.406 1.00 67.50 74 HIS A N 1
ATOM 600 C CA . HIS A 1 74 ? 8.021 12.079 -21.105 1.00 67.50 74 HIS A CA 1
ATOM 601 C C . HIS A 1 74 ? 9.309 11.565 -20.435 1.00 67.50 74 HIS A C 1
ATOM 603 O O . HIS A 1 74 ? 9.240 10.748 -19.519 1.00 67.50 74 HIS A O 1
ATOM 609 N N . LEU A 1 75 ? 10.491 12.031 -20.845 1.00 63.31 75 LEU A N 1
ATOM 610 C CA . LEU A 1 75 ? 11.755 11.644 -20.214 1.00 63.31 75 LEU A CA 1
ATOM 611 C C . LEU A 1 75 ? 11.902 12.207 -18.794 1.00 63.31 75 LEU A C 1
ATOM 613 O O . LEU A 1 75 ? 12.345 11.469 -17.913 1.00 63.31 75 LEU A O 1
ATOM 617 N N . TYR A 1 76 ? 11.509 13.462 -18.568 1.00 58.91 76 TYR A N 1
ATOM 618 C CA . TYR A 1 76 ? 11.653 14.140 -17.275 1.00 58.91 76 TYR A CA 1
ATOM 619 C C . TYR A 1 76 ? 10.528 13.810 -16.280 1.00 58.91 76 TYR A C 1
ATOM 621 O O . TYR A 1 76 ? 10.789 13.742 -15.081 1.00 58.91 76 TYR A O 1
ATOM 629 N N . MET A 1 77 ? 9.304 13.519 -16.735 1.00 57.19 77 MET A N 1
ATOM 630 C CA . MET A 1 77 ? 8.224 13.057 -15.847 1.00 57.19 77 MET A CA 1
ATOM 631 C C . MET A 1 77 ? 8.363 11.584 -15.438 1.00 57.19 77 MET A C 1
ATOM 633 O O . MET A 1 77 ? 7.872 11.201 -14.379 1.00 57.19 77 MET A O 1
ATOM 637 N N . ARG A 1 78 ? 9.019 10.730 -16.239 1.00 48.22 78 ARG A N 1
ATOM 638 C CA . ARG A 1 78 ? 9.000 9.266 -16.031 1.00 48.22 78 ARG A CA 1
ATOM 639 C C . ARG A 1 78 ? 10.162 8.720 -15.188 1.00 48.22 78 ARG A C 1
ATOM 641 O O . ARG A 1 78 ? 10.219 7.514 -14.964 1.00 48.22 78 ARG A O 1
ATOM 648 N N . SER A 1 79 ? 11.083 9.560 -14.708 1.00 43.19 79 SER A N 1
ATOM 649 C CA . SER A 1 79 ? 12.269 9.117 -13.951 1.00 43.19 79 SER A CA 1
ATOM 650 C C . SER A 1 79 ? 12.199 9.297 -12.432 1.00 43.19 79 SER A C 1
ATOM 652 O O . SER A 1 79 ? 13.101 8.819 -11.751 1.00 43.19 79 SER A O 1
ATOM 654 N N . SER A 1 80 ? 11.173 9.949 -11.877 1.00 44.16 80 SER A N 1
ATOM 655 C CA . SER A 1 80 ? 11.099 10.168 -10.420 1.00 44.16 80 SER A CA 1
ATOM 656 C C . SER A 1 80 ? 10.433 9.028 -9.641 1.00 44.16 80 SER A C 1
ATOM 658 O O . SER A 1 80 ? 10.511 9.015 -8.417 1.00 44.16 80 SER A O 1
ATOM 660 N N . ILE A 1 81 ? 9.824 8.046 -10.318 1.00 47.88 81 ILE A N 1
ATOM 661 C CA . ILE A 1 81 ? 9.199 6.883 -9.674 1.00 47.88 81 ILE A CA 1
ATOM 662 C C . ILE A 1 81 ? 9.913 5.620 -10.153 1.00 47.88 81 ILE A C 1
ATOM 664 O O . ILE A 1 81 ? 9.499 4.956 -11.106 1.00 47.88 81 ILE A O 1
ATOM 668 N N . VAL A 1 82 ? 11.036 5.299 -9.514 1.00 54.12 82 VAL A N 1
ATOM 669 C CA . VAL A 1 82 ? 11.654 3.982 -9.676 1.00 54.12 82 VAL A CA 1
ATOM 670 C C . VAL A 1 82 ? 10.767 2.990 -8.936 1.00 54.12 82 VAL A C 1
ATOM 672 O O . VAL A 1 82 ? 10.733 3.018 -7.715 1.00 54.12 82 VAL A O 1
ATOM 675 N N . LYS A 1 83 ? 10.043 2.128 -9.661 1.00 61.72 83 LYS A N 1
ATOM 676 C CA . LYS A 1 83 ? 9.254 1.056 -9.037 1.00 61.72 83 LYS A CA 1
ATOM 677 C C . LYS A 1 83 ? 10.178 0.198 -8.159 1.00 61.72 83 LYS A C 1
ATOM 679 O O . LYS A 1 83 ? 11.101 -0.431 -8.675 1.00 61.72 83 LYS A O 1
ATOM 684 N N . GLY A 1 84 ? 9.945 0.211 -6.850 1.00 67.50 84 GLY A N 1
ATOM 685 C CA . GLY A 1 84 ? 10.601 -0.662 -5.877 1.00 67.50 84 GLY A CA 1
ATOM 686 C C . GLY A 1 84 ? 10.030 -2.083 -5.905 1.00 67.50 84 GLY A C 1
ATOM 687 O O . GLY A 1 84 ? 8.946 -2.306 -6.442 1.00 67.50 84 GLY A O 1
ATOM 688 N N . LYS A 1 85 ? 10.771 -3.037 -5.322 1.00 85.88 85 LYS A N 1
ATOM 689 C CA . LYS A 1 85 ? 10.379 -4.459 -5.225 1.00 85.88 85 LYS A CA 1
ATOM 690 C C . LYS A 1 85 ? 9.267 -4.697 -4.201 1.00 85.88 85 LYS A C 1
ATOM 692 O O . LYS A 1 85 ? 8.497 -5.637 -4.346 1.00 85.88 85 LYS A O 1
ATOM 697 N N . LEU A 1 86 ? 9.204 -3.860 -3.166 1.00 85.88 86 LEU A N 1
ATOM 698 C CA . LEU A 1 86 ? 8.164 -3.906 -2.145 1.00 85.88 86 LEU A CA 1
ATOM 699 C C . LEU A 1 86 ? 6.957 -3.086 -2.594 1.00 85.88 86 LEU A C 1
ATOM 701 O O . LEU A 1 86 ? 7.100 -1.953 -3.059 1.00 85.88 86 LEU A O 1
ATOM 705 N N . SER A 1 87 ? 5.768 -3.647 -2.424 1.00 84.31 87 SER A N 1
ATOM 706 C CA . SER A 1 87 ? 4.509 -2.993 -2.740 1.00 84.31 87 SER A CA 1
ATOM 707 C C . SER A 1 87 ? 3.398 -3.373 -1.768 1.00 84.31 87 SER A C 1
ATOM 709 O O . SER A 1 87 ? 3.529 -4.328 -1.007 1.00 84.31 87 SER A O 1
ATOM 711 N N . VAL A 1 88 ? 2.327 -2.580 -1.763 1.00 84.00 88 VAL A N 1
ATOM 712 C CA . VAL A 1 88 ? 1.163 -2.769 -0.893 1.00 84.00 88 VAL A CA 1
ATOM 713 C C . VAL A 1 88 ? -0.068 -2.946 -1.771 1.00 84.00 88 VAL A C 1
ATOM 715 O O . VAL A 1 88 ? -0.310 -2.116 -2.649 1.00 84.00 88 VAL A O 1
ATOM 718 N N . LEU A 1 89 ? -0.841 -3.999 -1.516 1.00 84.62 89 LEU A N 1
ATOM 719 C CA . LEU A 1 89 ? -2.140 -4.249 -2.139 1.00 84.62 89 LEU A CA 1
ATOM 720 C C . LEU A 1 89 ? -3.252 -4.256 -1.086 1.00 84.62 89 LEU A C 1
ATOM 722 O O . LEU A 1 89 ? -3.038 -4.642 0.064 1.00 84.62 89 LEU A O 1
ATOM 726 N N . ILE A 1 90 ? -4.445 -3.840 -1.503 1.00 84.69 90 ILE A N 1
ATOM 727 C CA . ILE A 1 90 ? -5.681 -3.861 -0.714 1.00 84.69 90 ILE A CA 1
ATOM 728 C C . ILE A 1 90 ? -6.784 -4.389 -1.629 1.00 84.69 90 ILE A C 1
ATOM 730 O O . ILE A 1 90 ? -6.797 -4.059 -2.815 1.00 84.69 90 ILE A O 1
ATOM 734 N N . GLY A 1 91 ? -7.671 -5.215 -1.089 1.00 77.31 91 GLY A N 1
ATOM 735 C CA . GLY A 1 91 ? -8.762 -5.845 -1.821 1.00 77.31 91 GLY A CA 1
ATOM 736 C C . GLY A 1 91 ? -10.024 -5.937 -0.971 1.00 77.31 91 GLY A C 1
ATOM 737 O O . GLY A 1 91 ? -10.027 -5.574 0.206 1.00 77.31 91 GLY A O 1
ATOM 738 N N . GLU A 1 92 ? -11.089 -6.433 -1.589 1.00 76.62 92 GLU A N 1
ATOM 739 C CA . GLU A 1 92 ? -12.376 -6.687 -0.944 1.00 76.62 92 GLU A CA 1
ATOM 740 C C . GLU A 1 92 ? -12.513 -8.181 -0.612 1.00 76.62 92 GLU A C 1
ATOM 742 O O . GLU A 1 92 ? -12.018 -9.037 -1.346 1.00 76.62 92 GLU A O 1
ATOM 747 N N . GLY A 1 93 ? -13.206 -8.504 0.484 1.00 73.75 93 GLY A N 1
ATOM 748 C CA . GLY A 1 93 ? -13.447 -9.891 0.903 1.00 73.75 93 GLY A CA 1
ATOM 749 C C . GLY A 1 93 ? -12.208 -10.607 1.451 1.00 73.75 93 GLY A C 1
ATOM 750 O O . GLY A 1 93 ? -11.159 -10.002 1.663 1.00 73.75 93 GLY A O 1
ATOM 751 N N . GLU A 1 94 ? -12.319 -11.904 1.733 1.00 66.56 94 GLU A N 1
ATOM 752 C CA . GLU A 1 94 ? -11.186 -12.678 2.251 1.00 66.56 94 GLU A CA 1
ATOM 753 C C . GLU A 1 94 ? -10.092 -12.870 1.185 1.00 66.56 94 GLU A C 1
ATOM 755 O O . GLU A 1 94 ? -10.424 -13.127 0.027 1.00 66.56 94 GLU A O 1
ATOM 760 N N . PRO A 1 95 ? -8.793 -12.835 1.553 1.00 68.44 95 PRO A N 1
ATOM 761 C CA . PRO A 1 95 ? -8.217 -12.634 2.895 1.00 68.44 95 PRO A CA 1
ATOM 762 C C . PRO A 1 95 ? -8.070 -11.177 3.383 1.00 68.44 95 PRO A C 1
ATOM 764 O O . PRO A 1 95 ? -7.612 -10.990 4.516 1.00 68.44 95 PRO A O 1
ATOM 767 N N . TRP A 1 96 ? -8.417 -10.167 2.577 1.00 78.75 96 TRP A N 1
ATOM 768 C CA . TRP A 1 96 ? -8.206 -8.734 2.861 1.00 78.75 96 TRP A CA 1
ATOM 769 C C . TRP A 1 96 ? -9.135 -8.166 3.933 1.00 78.75 96 TRP A C 1
ATOM 771 O O . TRP A 1 96 ? -8.711 -7.348 4.751 1.00 78.75 96 TRP A O 1
ATOM 781 N N . VAL A 1 97 ? -10.382 -8.627 3.952 1.00 72.88 97 VAL A N 1
ATOM 782 C CA . VAL A 1 97 ? -11.351 -8.375 5.011 1.00 72.88 97 VAL A CA 1
ATOM 783 C C . VAL A 1 97 ? -11.816 -9.712 5.558 1.00 72.88 97 VAL A C 1
ATOM 785 O O . VAL A 1 97 ? -12.439 -10.494 4.846 1.00 72.88 97 VAL A O 1
ATOM 788 N N . GLN A 1 98 ? -11.486 -9.987 6.817 1.00 76.88 98 GLN A N 1
ATOM 789 C CA . GLN A 1 98 ? -11.845 -11.243 7.473 1.00 76.88 98 GLN A CA 1
ATOM 790 C C . GLN A 1 98 ? -12.755 -10.984 8.671 1.00 76.88 98 GLN A C 1
ATOM 792 O O . GLN A 1 98 ? -12.465 -10.113 9.494 1.00 76.88 98 GLN A O 1
ATOM 797 N N . VAL A 1 99 ? -13.818 -11.779 8.782 1.00 74.50 99 VAL A N 1
ATOM 798 C CA . VAL A 1 99 ? -14.639 -11.853 9.994 1.00 74.50 99 VAL A CA 1
ATOM 799 C C . VAL A 1 99 ? -13.852 -12.623 11.052 1.00 74.50 99 VAL A C 1
ATOM 801 O O . VAL A 1 99 ? -13.360 -13.711 10.760 1.00 74.50 99 VAL A O 1
ATOM 804 N N . ASP A 1 100 ? -13.685 -12.066 12.252 1.00 67.19 100 ASP A N 1
ATOM 805 C CA . ASP A 1 100 ? -12.951 -12.720 13.341 1.00 67.19 100 ASP A CA 1
ATOM 806 C C . ASP A 1 100 ? -13.895 -13.373 14.369 1.00 67.19 100 ASP A C 1
ATOM 808 O O . ASP A 1 100 ? -14.318 -12.710 15.319 1.00 67.19 100 ASP A O 1
ATOM 812 N N . PRO A 1 101 ? -14.197 -14.679 14.229 1.00 57.81 101 PRO A N 1
ATOM 813 C CA . PRO A 1 101 ? -15.079 -15.387 15.151 1.00 57.81 101 PRO A CA 1
ATOM 814 C C . PRO A 1 101 ? -14.440 -15.666 16.521 1.00 57.81 101 PRO A C 1
ATOM 816 O O . PRO A 1 101 ? -15.153 -16.029 17.458 1.00 57.81 101 PRO A O 1
ATOM 819 N N . GLU A 1 102 ? -13.114 -15.551 16.674 1.00 54.84 102 GLU A N 1
ATOM 820 C CA . GLU A 1 102 ? -12.463 -15.765 17.973 1.00 54.84 102 GLU A CA 1
ATOM 821 C C . GLU A 1 102 ? -12.640 -14.552 18.890 1.00 54.84 102 GLU A C 1
ATOM 823 O O . GLU A 1 102 ? -12.874 -14.732 20.086 1.00 54.84 102 GLU A O 1
ATOM 828 N N . LEU A 1 103 ? -12.624 -13.329 18.346 1.00 53.44 103 LEU A N 1
ATOM 829 C CA . LEU A 1 103 ? -12.911 -12.117 19.122 1.00 53.44 103 LEU A CA 1
ATOM 830 C C . LEU A 1 103 ? -14.361 -12.085 19.628 1.00 53.44 103 LEU A C 1
ATOM 832 O O . LEU A 1 103 ? -14.607 -11.670 20.762 1.00 53.44 103 LEU A O 1
ATOM 836 N N . ASP A 1 104 ? -15.296 -12.606 18.827 1.00 48.41 104 ASP A N 1
ATOM 837 C CA . ASP A 1 104 ? -16.692 -12.788 19.236 1.00 48.41 104 ASP A CA 1
ATOM 838 C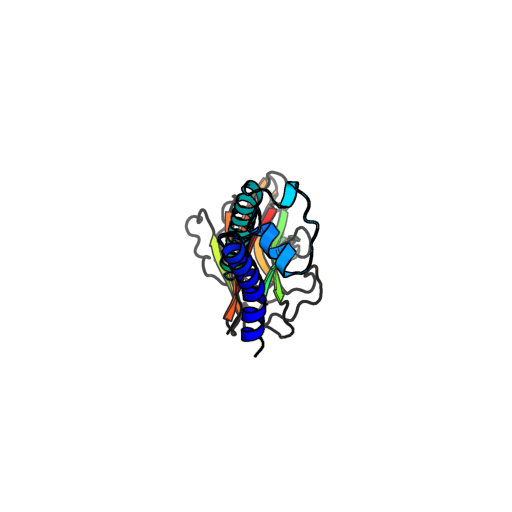 C . ASP A 1 104 ? -16.807 -13.706 20.466 1.00 48.41 104 ASP A C 1
ATOM 840 O O . ASP A 1 104 ? -17.679 -13.489 21.301 1.00 48.41 104 ASP A O 1
ATOM 844 N N . ARG A 1 105 ? -15.909 -14.694 20.642 1.00 45.03 105 ARG A N 1
ATOM 845 C CA . ARG A 1 105 ? -15.935 -15.636 21.782 1.00 45.03 105 ARG A CA 1
ATOM 846 C C . ARG A 1 105 ? -15.397 -15.060 23.088 1.00 45.03 105 ARG A C 1
ATOM 848 O O . ARG A 1 105 ? -15.919 -15.409 24.143 1.00 45.03 105 ARG A O 1
ATOM 855 N N . TRP A 1 106 ? -14.388 -14.190 23.047 1.00 43.31 106 TRP A N 1
ATOM 856 C CA . TRP A 1 106 ? -13.826 -13.579 24.263 1.00 43.31 106 TRP A CA 1
ATOM 857 C C . TRP A 1 106 ? -14.733 -12.489 24.855 1.00 43.31 106 TRP A C 1
ATOM 859 O O . TRP A 1 106 ? -14.659 -12.215 26.050 1.00 43.31 106 TRP A O 1
ATOM 869 N N . GLN A 1 107 ? -15.636 -11.920 24.047 1.00 48.56 107 GLN A N 1
ATOM 870 C CA . GLN A 1 107 ? -16.680 -10.981 24.480 1.00 48.56 107 GLN A CA 1
ATOM 871 C C . GLN A 1 107 ? -18.096 -11.594 24.485 1.00 48.56 107 GLN A C 1
ATOM 873 O O . GLN A 1 107 ? -19.067 -10.899 24.803 1.00 48.56 107 GLN A O 1
ATOM 878 N N . ALA A 1 108 ? -18.222 -12.902 24.205 1.00 41.28 108 ALA A N 1
ATOM 879 C CA . ALA A 1 108 ? -19.488 -13.644 24.105 1.00 41.28 108 ALA A CA 1
ATOM 880 C C . ALA A 1 108 ? -20.319 -13.681 25.394 1.00 41.28 108 ALA A C 1
ATOM 882 O O . ALA A 1 108 ? -21.396 -14.277 25.408 1.00 41.28 108 ALA A O 1
ATOM 883 N N . THR A 1 109 ? -19.869 -13.059 26.482 1.00 47.31 109 THR A N 1
ATOM 884 C CA . THR A 1 109 ? -20.678 -12.987 27.690 1.00 47.31 109 THR A CA 1
ATOM 885 C C . THR A 1 109 ? -21.819 -11.970 27.591 1.00 47.31 109 THR A C 1
ATOM 887 O O . THR A 1 109 ? -22.777 -12.163 28.333 1.00 47.31 109 THR A O 1
ATOM 890 N N . GLN A 1 110 ? -21.809 -10.942 26.711 1.00 47.94 110 GLN A N 1
ATOM 891 C CA . GLN A 1 110 ? -22.919 -9.952 26.711 1.00 47.94 110 GLN A CA 1
ATOM 892 C C . GLN A 1 110 ? -23.373 -9.248 25.410 1.00 47.94 110 GLN A C 1
ATOM 894 O O . GLN A 1 110 ? -24.427 -8.615 25.460 1.00 47.94 110 GLN A O 1
ATOM 899 N N . THR A 1 111 ? -22.723 -9.338 24.246 1.00 52.41 111 THR A N 1
ATOM 900 C CA . THR A 1 111 ? -23.182 -8.558 23.066 1.00 52.41 111 THR A CA 1
ATOM 901 C C . THR A 1 111 ? -23.050 -9.328 21.759 1.00 52.41 111 THR A C 1
ATOM 903 O O . THR A 1 111 ? -21.942 -9.603 21.319 1.00 52.41 111 THR A O 1
ATOM 906 N N . GLY A 1 112 ? -24.177 -9.658 21.116 1.00 59.09 112 GLY A N 1
ATOM 907 C CA . GLY A 1 112 ? -24.172 -10.167 19.739 1.00 59.09 112 GLY A CA 1
ATOM 908 C C . GLY A 1 112 ? -23.552 -9.146 18.780 1.00 59.09 112 GLY A C 1
ATOM 909 O O . GLY A 1 112 ? -23.737 -7.952 18.961 1.00 59.09 112 GLY A O 1
ATOM 910 N N . GLY A 1 113 ? -22.804 -9.576 17.774 1.00 72.00 113 GLY A N 1
ATOM 911 C CA . GLY A 1 113 ? -22.157 -8.671 16.826 1.00 72.00 113 GLY A CA 1
ATOM 912 C C . GLY A 1 113 ? -21.198 -9.415 15.910 1.00 72.00 113 GLY A C 1
ATOM 913 O O . GLY A 1 113 ? -21.160 -10.642 15.924 1.00 72.00 113 GLY A O 1
ATOM 914 N N . SER A 1 114 ? -20.470 -8.679 15.078 1.00 79.94 114 SER A N 1
ATOM 915 C CA . SER A 1 114 ? -19.442 -9.239 14.201 1.00 79.94 114 SER A CA 1
ATOM 916 C C . SER A 1 114 ? -18.236 -8.311 14.132 1.00 79.94 114 SER A C 1
ATOM 918 O O . SER A 1 114 ? -18.373 -7.102 13.917 1.00 79.94 114 SER A O 1
ATOM 920 N N . TRP A 1 115 ? -17.049 -8.891 14.296 1.00 81.62 115 TRP A N 1
ATOM 921 C CA . TRP A 1 115 ? -15.772 -8.205 14.130 1.00 81.62 115 TRP A CA 1
ATOM 922 C C . TRP A 1 115 ? -15.202 -8.426 12.732 1.00 81.62 115 TRP A C 1
ATOM 924 O O . TRP A 1 115 ? -15.079 -9.555 12.271 1.00 81.62 115 TRP A O 1
ATOM 934 N N . TYR A 1 116 ? -14.782 -7.343 12.087 1.00 84.25 116 TYR A N 1
ATOM 935 C CA . TYR A 1 116 ? -14.132 -7.322 10.782 1.00 84.25 116 TYR A CA 1
ATOM 936 C C . TYR A 1 116 ? -12.702 -6.805 10.931 1.00 84.25 116 TYR A C 1
ATOM 938 O O . TYR A 1 116 ? -12.470 -5.751 11.528 1.00 84.25 116 TYR A O 1
ATOM 946 N N . ARG A 1 117 ? -11.729 -7.517 10.363 1.00 86.81 117 ARG A N 1
ATOM 947 C CA . ARG A 1 117 ? -10.334 -7.073 10.266 1.00 86.81 117 ARG A CA 1
ATOM 948 C C . ARG A 1 117 ? -10.022 -6.624 8.850 1.00 86.81 117 ARG A C 1
ATOM 950 O O . ARG A 1 117 ? -10.154 -7.423 7.931 1.00 86.81 117 ARG A O 1
ATOM 957 N N . TYR A 1 118 ? -9.554 -5.388 8.704 1.00 89.00 118 TYR A N 1
ATOM 958 C CA . TYR A 1 118 ? -9.091 -4.831 7.434 1.00 89.00 118 TYR A CA 1
ATOM 959 C C . TYR A 1 118 ? -7.583 -4.946 7.326 1.00 89.00 118 TYR A C 1
ATOM 961 O O . TYR A 1 118 ? -6.852 -4.537 8.237 1.00 89.00 118 TYR A O 1
ATOM 969 N N . ARG A 1 119 ? -7.127 -5.476 6.194 1.00 89.25 119 ARG A N 1
ATOM 970 C CA . ARG A 1 119 ? -5.735 -5.851 5.981 1.00 89.25 119 ARG A CA 1
ATOM 971 C C . ARG A 1 119 ? -5.156 -5.231 4.732 1.00 89.25 119 ARG A C 1
ATOM 973 O O . ARG A 1 119 ? -5.858 -4.907 3.777 1.00 89.25 119 ARG A O 1
ATOM 980 N N . ILE A 1 120 ? -3.836 -5.165 4.735 1.00 90.94 120 ILE A N 1
ATOM 981 C CA . ILE A 1 120 ? -3.045 -4.963 3.529 1.00 90.94 120 ILE A CA 1
ATOM 982 C C . ILE A 1 120 ? -2.194 -6.195 3.259 1.00 90.94 120 ILE A C 1
ATOM 984 O O . ILE A 1 120 ? -1.755 -6.871 4.192 1.00 90.94 120 ILE A O 1
ATOM 988 N N . ALA A 1 121 ? -1.926 -6.446 1.986 1.00 90.19 121 ALA A N 1
ATOM 989 C CA . ALA A 1 121 ? -0.950 -7.421 1.534 1.00 90.19 121 ALA A CA 1
ATOM 990 C C . ALA A 1 121 ? 0.364 -6.714 1.190 1.00 90.19 121 ALA A C 1
ATOM 992 O O . ALA A 1 121 ? 0.370 -5.704 0.483 1.00 90.19 121 ALA A O 1
ATOM 993 N N . LEU A 1 122 ? 1.477 -7.259 1.666 1.00 90.56 122 LEU A N 1
ATOM 994 C CA . LEU A 1 122 ? 2.821 -6.848 1.284 1.00 90.56 122 LEU A CA 1
ATOM 995 C C . LEU A 1 122 ? 3.318 -7.753 0.173 1.00 90.56 122 LEU A C 1
ATOM 997 O O . LEU A 1 122 ? 3.554 -8.943 0.383 1.00 90.56 122 LEU A O 1
ATOM 1001 N N . VAL A 1 123 ? 3.496 -7.164 -1.000 1.00 90.25 123 VAL A N 1
ATOM 1002 C CA . VAL A 1 123 ? 3.909 -7.873 -2.203 1.00 90.25 123 VAL A CA 1
ATOM 1003 C C . VAL A 1 123 ? 5.371 -7.575 -2.477 1.00 90.25 123 VAL A C 1
ATOM 1005 O O . VAL A 1 123 ? 5.752 -6.422 -2.698 1.00 90.25 123 VAL A O 1
ATOM 1008 N N . ASN A 1 124 ? 6.184 -8.625 -2.469 1.00 91.38 124 ASN A N 1
ATOM 1009 C CA . ASN A 1 124 ? 7.576 -8.571 -2.885 1.00 91.38 124 ASN A CA 1
ATOM 1010 C C . ASN A 1 124 ? 7.681 -9.137 -4.300 1.00 91.38 124 ASN A C 1
ATOM 1012 O O . ASN A 1 124 ? 7.644 -10.347 -4.498 1.00 91.38 124 ASN A O 1
ATOM 1016 N N . SER A 1 125 ? 7.829 -8.251 -5.281 1.00 86.56 125 SER A N 1
ATOM 1017 C CA . SER A 1 125 ? 7.966 -8.617 -6.692 1.00 86.56 125 SER A CA 1
ATOM 1018 C C . SER A 1 125 ? 9.407 -8.954 -7.096 1.00 86.56 125 SER A C 1
ATOM 1020 O O . SER A 1 125 ? 9.705 -9.026 -8.287 1.00 86.56 125 SER A O 1
ATOM 1022 N N . GLY A 1 126 ?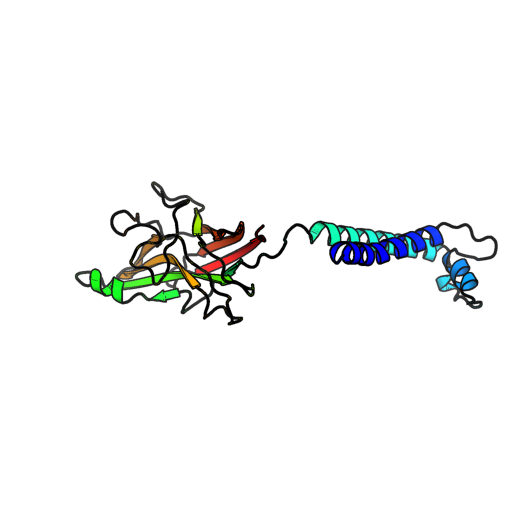 10.340 -9.008 -6.143 1.00 84.56 126 GLY A N 1
ATOM 1023 C CA . GLY A 1 126 ? 11.733 -9.365 -6.386 1.00 84.56 126 GLY A CA 1
ATOM 1024 C C . GLY A 1 126 ? 12.001 -10.848 -6.152 1.00 84.56 126 GLY A C 1
ATOM 1025 O O . GLY A 1 126 ? 11.253 -11.523 -5.459 1.00 84.56 126 GLY A O 1
ATOM 1026 N N . ASP A 1 127 ? 13.135 -11.331 -6.657 1.00 84.44 127 ASP A N 1
ATOM 1027 C CA . ASP A 1 127 ? 13.524 -12.748 -6.550 1.00 84.44 127 ASP A CA 1
ATOM 1028 C C . ASP A 1 127 ? 14.116 -13.125 -5.177 1.00 84.44 127 ASP A C 1
ATOM 1030 O O . ASP A 1 127 ? 14.425 -14.284 -4.909 1.00 84.44 127 ASP A O 1
ATOM 1034 N N . SER A 1 128 ? 14.318 -12.140 -4.300 1.00 87.31 128 SER A N 1
ATOM 1035 C CA . SER A 1 128 ? 14.975 -12.298 -3.002 1.00 87.31 128 SER A CA 1
ATOM 1036 C C . SER A 1 128 ? 14.061 -11.869 -1.862 1.00 87.31 128 SER A C 1
ATOM 1038 O O . SER A 1 128 ? 13.403 -10.832 -1.955 1.00 87.31 128 SER A O 1
ATOM 1040 N N . THR A 1 129 ? 14.092 -12.605 -0.751 1.00 90.81 129 THR A N 1
ATOM 1041 C CA . THR A 1 129 ? 13.403 -12.225 0.489 1.00 90.81 129 THR A CA 1
ATOM 1042 C C . THR A 1 129 ? 13.872 -10.860 0.985 1.00 90.81 129 THR A C 1
ATOM 1044 O O . THR A 1 129 ? 15.070 -10.647 1.183 1.00 90.81 129 THR A O 1
ATOM 1047 N N . LEU A 1 130 ? 12.924 -9.957 1.233 1.00 90.75 130 LEU A N 1
ATOM 1048 C CA . LEU A 1 130 ? 13.177 -8.692 1.915 1.00 90.75 130 LEU A CA 1
ATOM 1049 C C . LEU A 1 130 ? 13.222 -8.947 3.418 1.00 90.75 130 LEU A C 1
ATOM 1051 O O . LEU A 1 130 ? 12.302 -9.551 3.971 1.00 90.75 130 LEU A O 1
ATOM 1055 N N . ARG A 1 131 ? 14.304 -8.523 4.069 1.00 91.12 131 ARG A N 1
ATOM 1056 C CA . ARG A 1 131 ? 14.541 -8.801 5.489 1.00 91.12 131 ARG A CA 1
ATOM 1057 C C . ARG A 1 131 ? 14.100 -7.651 6.379 1.00 91.12 131 ARG A C 1
ATOM 1059 O O . ARG A 1 131 ? 14.174 -6.493 5.964 1.00 91.12 131 ARG A O 1
ATOM 1066 N N . ASN A 1 132 ? 13.672 -8.005 7.593 1.00 89.31 132 ASN A N 1
ATOM 1067 C CA . ASN A 1 132 ? 13.315 -7.076 8.671 1.00 89.31 132 ASN A CA 1
ATOM 1068 C C . ASN A 1 132 ? 12.420 -5.921 8.194 1.00 89.31 132 ASN A C 1
ATOM 1070 O O . ASN A 1 132 ? 12.674 -4.755 8.482 1.00 89.31 132 ASN A O 1
ATOM 1074 N N . VAL A 1 133 ? 11.388 -6.255 7.421 1.00 91.00 133 VAL A N 1
ATOM 1075 C CA . VAL A 1 133 ? 10.390 -5.301 6.954 1.00 91.00 133 VAL A CA 1
ATOM 1076 C C . VAL A 1 133 ? 9.564 -4.832 8.141 1.00 91.00 133 VAL A C 1
ATOM 1078 O O . VAL A 1 133 ? 8.945 -5.634 8.836 1.00 91.00 133 VAL A O 1
ATOM 1081 N N . GLU A 1 134 ? 9.554 -3.523 8.354 1.00 91.75 134 GLU A N 1
ATOM 1082 C CA . GLU A 1 134 ? 8.712 -2.847 9.329 1.00 91.75 134 GLU A CA 1
ATOM 1083 C C . GLU A 1 134 ? 7.547 -2.177 8.612 1.00 91.75 134 GLU A C 1
ATOM 1085 O O . GLU A 1 134 ? 7.749 -1.488 7.611 1.00 91.75 134 GLU A O 1
ATOM 1090 N N . VAL A 1 135 ? 6.338 -2.313 9.154 1.00 91.38 135 VAL A N 1
ATOM 1091 C CA . VAL A 1 135 ? 5.159 -1.599 8.653 1.00 91.38 135 VAL A CA 1
ATOM 1092 C C . VAL A 1 135 ? 4.611 -0.692 9.733 1.00 91.38 135 VAL A C 1
ATOM 1094 O O . VAL A 1 135 ? 4.366 -1.138 10.850 1.00 91.38 135 VAL A O 1
ATOM 1097 N N . LYS A 1 136 ? 4.405 0.581 9.402 1.00 91.88 136 LYS A N 1
ATOM 1098 C CA . LYS A 1 136 ? 3.956 1.616 10.336 1.00 91.88 136 LYS A CA 1
ATOM 1099 C C . LYS A 1 136 ? 2.742 2.357 9.800 1.00 91.88 136 LYS A C 1
ATOM 1101 O O . LYS A 1 136 ? 2.637 2.626 8.600 1.00 91.88 136 LYS A O 1
ATOM 1106 N N . LEU A 1 137 ? 1.865 2.755 10.717 1.00 89.69 137 LEU A N 1
ATOM 1107 C CA . LEU A 1 137 ? 0.817 3.729 10.433 1.00 89.69 137 LEU A CA 1
ATOM 1108 C C . LEU A 1 137 ? 1.455 5.122 10.340 1.00 89.69 137 LEU A C 1
ATOM 1110 O O . LEU A 1 137 ? 1.722 5.757 11.353 1.00 89.69 137 LEU A O 1
ATOM 1114 N N . GLY A 1 138 ? 1.731 5.600 9.130 1.00 86.88 138 GLY A N 1
ATOM 1115 C CA . GLY A 1 138 ? 2.389 6.887 8.897 1.00 86.88 138 GLY A CA 1
ATOM 1116 C C . GLY A 1 138 ? 1.506 8.093 9.222 1.00 86.88 138 GLY A C 1
ATOM 1117 O O . GLY A 1 138 ? 1.994 9.085 9.762 1.00 86.88 138 GLY A O 1
ATOM 1118 N N . SER A 1 139 ? 0.207 8.023 8.920 1.00 88.25 139 SER A N 1
ATOM 1119 C CA . SER A 1 139 ? -0.757 9.059 9.305 1.00 88.25 139 SER A CA 1
ATOM 1120 C C . SER A 1 139 ? -2.196 8.559 9.279 1.00 88.25 139 SER A C 1
ATOM 1122 O O . SER A 1 139 ? -2.534 7.650 8.524 1.00 88.25 139 SER A O 1
ATOM 1124 N N . LEU A 1 140 ? -3.037 9.223 10.070 1.00 86.94 140 LEU A N 1
ATOM 1125 C CA . LEU A 1 140 ? -4.492 9.129 10.030 1.00 86.94 140 LEU A CA 1
ATOM 1126 C C . LEU A 1 140 ? -5.044 10.560 9.972 1.00 86.94 140 LEU A C 1
ATOM 1128 O O . LEU A 1 140 ? -4.898 11.317 10.939 1.00 86.94 140 LEU A O 1
ATOM 1132 N N . GLU A 1 141 ? -5.596 10.973 8.832 1.00 81.69 141 GLU A N 1
ATOM 1133 C CA . GLU A 1 141 ? -6.214 12.297 8.700 1.00 81.69 141 GLU A CA 1
ATOM 1134 C C . GLU A 1 141 ? -7.449 12.409 9.605 1.00 81.69 141 GLU A C 1
ATOM 1136 O O . GLU A 1 141 ? -7.994 11.403 10.037 1.00 81.69 141 GLU A O 1
ATOM 1141 N N . LYS A 1 142 ? -7.845 13.630 9.985 1.00 74.62 142 LYS A N 1
ATOM 1142 C CA . LYS A 1 142 ? -8.794 13.941 11.081 1.00 74.62 142 LYS A CA 1
ATOM 1143 C C . LYS A 1 142 ? -8.351 13.619 12.515 1.00 74.62 142 LYS A C 1
ATOM 1145 O O . LYS A 1 142 ? -9.058 14.050 13.416 1.00 74.62 142 LYS A O 1
ATOM 1150 N N . ARG A 1 143 ? -7.209 12.938 12.730 1.00 71.81 143 ARG A N 1
ATOM 1151 C CA . ARG A 1 143 ? -6.544 12.686 14.037 1.00 71.81 143 ARG A CA 1
ATOM 1152 C C . ARG A 1 143 ? -7.515 12.680 15.236 1.00 71.81 143 ARG A C 1
ATOM 1154 O O . ARG A 1 143 ? -7.689 13.724 15.869 1.00 71.81 143 ARG A O 1
ATOM 1161 N N . PRO A 1 144 ? -8.123 11.529 15.569 1.00 74.69 144 PRO A N 1
ATOM 1162 C CA . PRO A 1 144 ? -9.034 11.432 16.706 1.00 74.69 144 PRO A CA 1
ATOM 1163 C C . PRO A 1 144 ? -8.375 11.966 17.987 1.00 74.69 144 PRO A C 1
ATOM 1165 O O . PRO A 1 144 ? -7.161 11.832 18.171 1.00 74.69 144 PRO A O 1
ATOM 1168 N N . GLN A 1 145 ? -9.158 12.589 18.871 1.00 70.19 145 GLN A N 1
ATOM 1169 C CA . GLN A 1 145 ? -8.629 13.074 20.149 1.00 70.19 145 GLN A CA 1
ATOM 1170 C C . GLN A 1 145 ? -7.971 11.913 20.913 1.00 70.19 145 GLN A C 1
ATOM 1172 O O . GLN A 1 145 ? -8.523 10.818 20.971 1.00 70.19 145 GLN A O 1
ATOM 1177 N N . ASN A 1 146 ? -6.782 12.152 21.478 1.00 67.00 146 ASN A N 1
ATOM 1178 C CA . ASN A 1 146 ? -5.980 11.158 22.212 1.00 67.00 146 ASN A CA 1
ATOM 1179 C C . ASN A 1 146 ? -5.524 9.938 21.383 1.00 67.00 146 ASN A C 1
ATOM 1181 O O . ASN A 1 146 ? -5.237 8.870 21.925 1.00 67.00 146 ASN A O 1
ATOM 1185 N N . PHE A 1 147 ? -5.428 10.080 20.060 1.00 75.06 147 PHE A N 1
ATOM 1186 C CA . PHE A 1 147 ? -4.934 9.021 19.188 1.00 75.06 147 PHE A CA 1
ATOM 1187 C C . PHE A 1 147 ? -3.407 9.059 19.036 1.00 75.06 147 PHE A C 1
ATOM 1189 O O . PHE A 1 147 ? -2.856 9.840 18.259 1.00 75.06 147 PHE A O 1
ATOM 1196 N N . HIS A 1 148 ? -2.720 8.173 19.758 1.00 72.44 148 HIS A N 1
ATOM 1197 C CA . HIS A 1 148 ? -1.253 8.104 19.797 1.00 72.44 148 HIS A CA 1
ATOM 1198 C C . HIS A 1 148 ? -0.647 6.992 18.920 1.00 72.44 148 HIS A C 1
ATOM 1200 O O . HIS A 1 148 ? 0.545 6.725 19.014 1.00 72.44 148 HIS A O 1
ATOM 1206 N N . ALA A 1 149 ? -1.438 6.355 18.046 1.00 75.38 149 ALA A N 1
ATOM 1207 C CA . ALA A 1 149 ? -0.986 5.222 17.225 1.00 75.38 149 ALA A CA 1
ATOM 1208 C C . ALA A 1 149 ? -0.208 5.620 15.949 1.00 75.38 149 ALA A C 1
ATOM 1210 O O . ALA A 1 149 ? 0.238 4.753 15.194 1.00 75.38 149 ALA A O 1
ATOM 1211 N N . ILE A 1 150 ? -0.069 6.920 15.657 1.00 80.88 150 ILE A N 1
ATOM 1212 C CA . ILE A 1 150 ? 0.706 7.396 14.501 1.00 80.88 150 ILE A CA 1
ATOM 1213 C C . ILE A 1 150 ? 2.190 7.104 14.745 1.00 80.88 150 ILE A C 1
ATOM 1215 O O . ILE A 1 150 ? 2.751 7.484 15.767 1.00 80.88 150 ILE A O 1
ATOM 1219 N N . GLY A 1 151 ? 2.825 6.437 13.785 1.00 78.62 151 GLY A N 1
ATOM 1220 C CA . GLY A 1 151 ? 4.193 5.935 13.871 1.00 78.62 151 GLY A CA 1
ATOM 1221 C C . GLY A 1 151 ? 4.306 4.549 14.510 1.00 78.62 151 GLY A C 1
ATOM 1222 O O . GLY A 1 151 ? 5.380 3.951 14.445 1.00 78.62 151 GLY A O 1
ATOM 1223 N N . SER A 1 152 ? 3.226 4.008 15.084 1.00 82.75 152 SER A N 1
ATOM 1224 C CA . SER A 1 152 ? 3.227 2.664 15.665 1.00 82.75 152 SER A CA 1
ATOM 1225 C C . SER A 1 152 ? 3.312 1.582 14.589 1.00 82.75 152 SER A C 1
ATOM 1227 O O . SER A 1 152 ? 2.788 1.735 13.480 1.00 82.75 152 SER A O 1
ATOM 1229 N N . HIS A 1 153 ? 3.957 0.470 14.941 1.00 85.56 153 HIS A N 1
ATOM 1230 C CA . HIS A 1 153 ? 4.075 -0.695 14.071 1.00 85.56 153 HIS A CA 1
ATOM 1231 C C . HIS A 1 153 ? 2.740 -1.425 13.951 1.00 85.56 153 HIS A C 1
ATOM 1233 O O . HIS A 1 153 ? 2.064 -1.647 14.951 1.00 85.56 153 HIS A O 1
ATOM 1239 N N . LEU A 1 154 ? 2.369 -1.807 12.735 1.00 85.50 154 LEU A N 1
ATOM 1240 C CA . LEU A 1 154 ? 1.193 -2.629 12.479 1.00 85.50 154 LEU A CA 1
ATOM 1241 C C . LEU A 1 154 ? 1.507 -4.106 12.744 1.00 85.50 154 LEU A C 1
ATOM 1243 O O . LEU A 1 154 ? 2.626 -4.562 12.506 1.00 85.50 154 LEU A O 1
ATOM 1247 N N . LYS A 1 155 ? 0.517 -4.848 13.248 1.00 75.75 155 LYS A N 1
ATOM 1248 C CA . LYS A 1 155 ? 0.688 -6.257 13.618 1.00 75.75 155 LYS A CA 1
ATOM 1249 C C . LYS A 1 155 ? 0.509 -7.177 12.419 1.00 75.75 155 LYS A C 1
ATOM 1251 O O . LYS A 1 155 ? -0.373 -6.987 11.580 1.00 75.75 155 LYS A O 1
ATOM 1256 N N . LEU A 1 156 ? 1.322 -8.224 12.389 1.00 74.12 156 LEU A N 1
ATOM 1257 C CA . LEU A 1 156 ? 1.135 -9.348 11.486 1.00 74.12 156 LEU A CA 1
ATOM 1258 C C . LEU A 1 156 ? -0.015 -10.243 11.936 1.00 74.12 156 LEU A C 1
ATOM 1260 O O . LEU A 1 156 ? -0.172 -10.515 13.124 1.00 74.12 156 LEU A O 1
ATOM 1264 N N . ARG A 1 157 ? -0.733 -10.808 10.961 1.00 66.06 157 ARG A N 1
ATOM 1265 C CA . ARG A 1 157 ? -1.856 -11.730 11.194 1.00 66.06 157 ARG A CA 1
ATOM 1266 C C . ARG A 1 157 ? -1.510 -12.938 12.081 1.00 66.06 157 ARG A C 1
ATOM 1268 O O . ARG A 1 157 ? -2.363 -13.407 12.824 1.00 66.06 157 ARG A O 1
ATOM 1275 N N . HIS A 1 158 ? -0.296 -13.477 11.971 1.00 63.88 158 HIS A N 1
ATOM 1276 C CA . HIS A 1 158 ? 0.086 -14.751 12.605 1.00 63.88 158 HIS A CA 1
ATOM 1277 C C . HIS A 1 158 ? 1.065 -14.595 13.766 1.00 63.88 158 HIS A C 1
ATOM 1279 O O . HIS A 1 158 ? 1.558 -15.594 14.288 1.00 63.88 158 HIS A O 1
ATOM 1285 N N . ASP A 1 159 ? 1.360 -13.363 14.173 1.00 60.97 159 ASP A N 1
ATOM 1286 C CA . ASP A 1 159 ? 2.379 -13.138 15.177 1.00 60.97 159 ASP A CA 1
ATOM 1287 C C . ASP A 1 159 ? 1.782 -12.889 16.564 1.00 60.97 159 ASP A C 1
ATOM 1289 O O . ASP A 1 159 ? 1.280 -11.812 16.886 1.00 60.97 159 ASP A O 1
ATOM 1293 N N . ARG A 1 160 ? 1.862 -13.926 17.401 1.00 52.88 160 ARG A N 1
ATOM 1294 C CA . ARG A 1 160 ? 1.462 -13.880 18.813 1.00 52.88 160 ARG A CA 1
ATOM 1295 C C . ARG A 1 160 ? 2.528 -13.249 19.713 1.00 52.88 160 ARG A C 1
ATOM 1297 O O . ARG A 1 160 ? 2.210 -12.905 20.846 1.00 52.88 160 ARG A O 1
ATOM 1304 N N . ALA A 1 161 ? 3.769 -13.107 19.239 1.00 57.69 161 ALA A N 1
ATOM 1305 C CA . ALA A 1 161 ? 4.886 -12.586 20.025 1.00 57.69 161 ALA A CA 1
ATOM 1306 C C . ALA A 1 161 ? 4.997 -11.051 19.976 1.00 57.69 161 ALA A C 1
ATOM 1308 O O . ALA A 1 161 ? 5.753 -10.472 20.753 1.00 57.69 161 ALA A O 1
ATOM 1309 N N . GLY A 1 162 ? 4.234 -10.386 19.099 1.00 58.66 162 GLY A N 1
ATOM 1310 C CA . GLY A 1 162 ? 4.253 -8.928 18.966 1.00 58.66 162 GLY A CA 1
ATOM 1311 C C . GLY A 1 162 ? 5.530 -8.394 18.314 1.00 58.66 162 GLY A C 1
ATOM 1312 O O . GLY A 1 162 ? 5.907 -7.248 18.557 1.00 58.66 162 GLY A O 1
ATOM 1313 N N . THR A 1 163 ? 6.203 -9.211 17.505 1.00 65.62 163 THR A N 1
ATOM 1314 C CA . THR A 1 163 ? 7.305 -8.770 16.652 1.00 65.62 163 THR A CA 1
ATOM 1315 C C . THR A 1 163 ? 6.804 -7.759 15.625 1.00 65.62 163 THR A C 1
ATOM 1317 O O . THR A 1 163 ? 5.731 -7.868 15.029 1.00 65.62 163 THR A O 1
ATOM 1320 N N . THR A 1 164 ? 7.588 -6.702 15.467 1.00 70.62 164 THR A N 1
ATOM 1321 C CA . THR A 1 164 ? 7.240 -5.529 14.663 1.00 70.62 164 THR A CA 1
ATOM 1322 C C . THR A 1 164 ? 8.016 -5.460 13.347 1.00 70.62 164 THR A C 1
ATOM 1324 O O . THR A 1 164 ? 7.798 -4.542 12.548 1.00 70.62 164 THR A O 1
ATOM 1327 N N . ASN A 1 165 ? 8.906 -6.431 13.133 1.00 80.00 165 ASN A N 1
ATOM 1328 C CA . ASN A 1 165 ? 9.734 -6.621 11.955 1.00 80.00 165 ASN A CA 1
ATOM 1329 C C . ASN A 1 165 ? 9.641 -8.073 11.468 1.00 80.00 165 ASN A C 1
ATOM 1331 O O . ASN A 1 165 ? 9.540 -9.011 12.255 1.00 80.00 165 ASN A O 1
ATOM 1335 N N . PHE A 1 166 ? 9.662 -8.271 10.154 1.00 86.25 166 PHE A N 1
ATOM 1336 C CA . PHE A 1 166 ? 9.479 -9.604 9.585 1.00 86.25 166 PHE A CA 1
ATOM 1337 C C . PHE A 1 166 ? 10.031 -9.727 8.170 1.00 86.25 166 PHE A C 1
ATOM 1339 O O . PHE A 1 166 ? 10.267 -8.745 7.475 1.00 86.25 166 PHE A O 1
ATOM 1346 N N . ASN A 1 167 ? 10.240 -10.959 7.721 1.00 90.19 167 ASN A N 1
ATOM 1347 C CA . ASN A 1 167 ? 10.743 -11.219 6.379 1.00 90.19 167 ASN A CA 1
ATOM 1348 C C . ASN A 1 167 ? 9.584 -11.326 5.381 1.00 90.19 167 ASN A C 1
ATOM 1350 O O . ASN A 1 167 ? 8.642 -12.080 5.613 1.00 90.19 167 ASN A O 1
ATOM 1354 N N . VAL A 1 168 ? 9.681 -10.619 4.252 1.00 89.00 168 VAL A N 1
ATOM 1355 C CA . VAL A 1 168 ? 8.706 -10.693 3.154 1.00 89.00 168 VAL A CA 1
ATOM 1356 C C . VAL A 1 168 ? 9.305 -11.504 2.011 1.00 89.00 168 VAL A C 1
ATOM 1358 O O . VAL A 1 168 ? 10.232 -11.072 1.315 1.00 89.00 168 VAL A O 1
ATOM 1361 N N . TYR A 1 169 ? 8.784 -12.712 1.833 1.00 91.06 169 TYR A N 1
ATOM 1362 C CA . TYR A 1 169 ? 9.193 -13.630 0.774 1.00 91.06 169 TYR A CA 1
ATOM 1363 C C . TYR A 1 169 ? 8.670 -13.172 -0.593 1.00 91.06 169 TYR A C 1
ATOM 1365 O O . TYR A 1 169 ? 7.658 -12.471 -0.637 1.00 91.06 169 TYR A O 1
ATOM 1373 N N . PRO A 1 170 ? 9.351 -13.539 -1.693 1.00 89.62 170 PRO A N 1
ATOM 1374 C CA . PRO A 1 170 ? 8.851 -13.303 -3.044 1.00 89.62 170 PRO A CA 1
ATOM 1375 C C . PRO A 1 170 ? 7.412 -13.798 -3.206 1.00 89.62 170 PRO A C 1
ATOM 1377 O O . PRO A 1 170 ? 7.116 -14.950 -2.890 1.00 89.62 170 PRO A O 1
ATOM 1380 N N . THR A 1 171 ? 6.538 -12.920 -3.684 1.00 88.56 171 THR A N 1
ATOM 1381 C CA . THR A 1 171 ? 5.128 -13.222 -3.948 1.00 88.56 171 THR A CA 1
ATOM 1382 C C . THR A 1 171 ? 5.022 -13.894 -5.314 1.00 88.56 171 THR A C 1
ATOM 1384 O O . THR A 1 171 ? 5.508 -13.343 -6.303 1.00 88.56 171 THR A O 1
ATOM 1387 N N . GLN A 1 172 ? 4.430 -15.087 -5.374 1.00 85.50 172 GLN A N 1
ATOM 1388 C CA . GLN A 1 172 ? 4.289 -15.855 -6.613 1.00 85.50 172 GLN A CA 1
ATOM 1389 C C . GLN A 1 172 ? 2.936 -15.626 -7.280 1.00 85.50 172 GLN A C 1
ATOM 1391 O O . GLN A 1 172 ? 2.850 -15.651 -8.510 1.00 85.50 172 GLN A O 1
ATOM 1396 N N . ASP A 1 173 ? 1.886 -15.391 -6.495 1.00 80.94 173 ASP A N 1
ATOM 1397 C CA . ASP A 1 173 ? 0.565 -15.121 -7.039 1.00 80.94 173 ASP A CA 1
ATOM 1398 C C . ASP A 1 173 ? 0.450 -13.673 -7.533 1.00 80.94 173 ASP A C 1
ATOM 1400 O O . ASP A 1 173 ? 0.722 -12.707 -6.818 1.00 80.94 173 ASP A O 1
ATOM 1404 N N . LEU A 1 174 ? -0.038 -13.518 -8.764 1.00 72.00 174 LEU A N 1
ATOM 1405 C CA . LEU A 1 174 ? -0.320 -12.221 -9.374 1.00 72.00 174 LEU A CA 1
ATOM 1406 C C . LEU A 1 174 ? -1.429 -11.457 -8.641 1.00 72.00 174 LEU A C 1
ATOM 1408 O O . LEU A 1 174 ? -1.454 -10.228 -8.702 1.00 72.00 174 LEU A O 1
ATOM 1412 N N . GLN A 1 175 ? -2.337 -12.164 -7.962 1.00 74.75 175 GLN A N 1
ATOM 1413 C CA . GLN A 1 175 ? -3.378 -11.551 -7.133 1.00 74.75 175 GLN A CA 1
ATOM 1414 C C . GLN A 1 175 ? -2.909 -11.283 -5.694 1.00 74.75 175 GLN A C 1
ATOM 1416 O O . GLN A 1 175 ? -3.629 -10.653 -4.921 1.00 74.75 175 GLN A O 1
ATOM 1421 N N . GLY A 1 176 ? -1.694 -11.714 -5.335 1.00 75.06 176 GLY A N 1
ATOM 1422 C CA . GLY A 1 176 ? -1.120 -11.522 -4.008 1.00 75.06 176 GLY A CA 1
ATOM 1423 C C . GLY A 1 176 ? -1.846 -12.291 -2.905 1.00 75.06 176 GLY A C 1
ATOM 1424 O O . GLY A 1 176 ? -1.808 -11.861 -1.754 1.00 75.06 176 GLY A O 1
ATOM 1425 N N . SER A 1 177 ? -2.520 -13.403 -3.220 1.00 79.06 177 SER A N 1
ATOM 1426 C CA . SER A 1 177 ? -3.182 -14.224 -2.196 1.00 79.06 177 SER A CA 1
ATOM 1427 C C . SER A 1 177 ? -2.191 -14.984 -1.304 1.00 79.06 177 SER A C 1
ATOM 1429 O O . SER A 1 177 ? -2.499 -15.262 -0.146 1.00 79.06 177 SER A O 1
ATOM 1431 N N . ASP A 1 178 ? -0.982 -15.255 -1.806 1.00 83.75 178 ASP A N 1
ATOM 1432 C CA . ASP A 1 178 ? 0.147 -15.841 -1.070 1.00 83.75 178 ASP A CA 1
ATOM 1433 C C . ASP A 1 178 ? 1.030 -14.784 -0.380 1.00 83.75 178 ASP A C 1
ATOM 1435 O O . ASP A 1 178 ? 2.037 -15.115 0.251 1.00 83.75 178 ASP A O 1
ATOM 1439 N N . ALA A 1 179 ? 0.662 -13.506 -0.492 1.00 86.69 179 ALA A N 1
ATOM 1440 C CA . ALA A 1 179 ? 1.397 -12.408 0.107 1.00 86.69 179 ALA A CA 1
ATOM 1441 C C . ALA A 1 179 ? 1.293 -12.407 1.639 1.00 86.69 179 ALA A C 1
ATOM 1443 O O . ALA A 1 179 ? 0.436 -13.041 2.261 1.00 86.69 179 ALA A O 1
ATOM 1444 N N . MET A 1 180 ? 2.168 -11.628 2.273 1.00 88.12 180 MET A N 1
ATOM 1445 C CA . MET A 1 180 ? 2.120 -11.455 3.718 1.00 88.12 180 MET A CA 1
ATOM 1446 C C . MET A 1 180 ? 1.084 -10.396 4.095 1.00 88.12 180 MET A C 1
ATOM 1448 O O . MET A 1 180 ? 1.138 -9.275 3.593 1.00 88.12 180 MET A O 1
ATOM 1452 N N . PHE A 1 181 ? 0.168 -10.732 5.005 1.00 88.19 181 PHE A N 1
ATOM 1453 C CA . PHE A 1 181 ? -0.905 -9.830 5.424 1.00 88.19 181 PHE A CA 1
ATOM 1454 C C . PHE A 1 181 ? -0.619 -9.152 6.765 1.00 88.19 181 PHE A C 1
ATOM 1456 O O . PHE A 1 181 ? -0.237 -9.800 7.746 1.00 88.19 181 PHE A O 1
ATOM 1463 N N . VAL A 1 182 ? -0.869 -7.845 6.798 1.00 88.06 182 VAL A N 1
ATOM 1464 C CA . VAL A 1 182 ? -0.748 -6.982 7.975 1.00 88.06 182 VAL A CA 1
ATOM 1465 C C . VAL A 1 182 ? -2.126 -6.429 8.315 1.00 88.06 182 VAL A C 1
ATOM 1467 O O . VAL A 1 182 ? -2.811 -5.883 7.446 1.00 88.06 182 VAL A O 1
ATOM 1470 N N . ASP A 1 183 ? -2.518 -6.550 9.580 1.00 87.88 183 ASP A N 1
ATOM 1471 C CA . ASP A 1 183 ? -3.786 -6.022 10.068 1.00 87.88 183 ASP A CA 1
ATOM 1472 C C . ASP A 1 183 ? -3.647 -4.512 10.321 1.00 87.88 183 ASP A C 1
ATOM 1474 O O . ASP A 1 183 ? -2.731 -4.060 11.013 1.00 87.88 183 ASP A O 1
ATOM 1478 N N . VAL A 1 184 ? -4.568 -3.720 9.766 1.00 88.50 184 VAL A N 1
ATOM 1479 C CA . VAL A 1 184 ? -4.581 -2.257 9.922 1.00 88.50 184 VAL A CA 1
ATOM 1480 C C . VAL A 1 184 ? -5.665 -1.836 10.900 1.00 88.50 184 VAL A C 1
ATOM 1482 O O . VAL A 1 184 ? -5.370 -1.211 11.918 1.00 88.50 184 VAL A O 1
ATOM 1485 N N . PHE A 1 185 ? -6.915 -2.208 10.621 1.00 88.44 185 PHE A N 1
ATOM 1486 C CA . PHE A 1 185 ? -8.069 -1.829 11.432 1.00 88.44 185 PHE A CA 1
ATOM 1487 C C . PHE A 1 185 ? -8.856 -3.047 11.892 1.00 88.44 185 PHE A C 1
ATOM 1489 O O . PHE A 1 185 ? -8.947 -4.056 11.193 1.00 88.44 185 PHE A O 1
ATOM 1496 N N . SER A 1 186 ? -9.474 -2.925 13.061 1.00 86.56 186 SER A N 1
ATOM 1497 C CA . SER A 1 186 ? -10.561 -3.794 13.499 1.00 86.56 186 SER A CA 1
ATOM 1498 C C . SER A 1 186 ? -11.825 -2.962 13.642 1.00 86.56 186 SER A C 1
ATOM 1500 O O . SER A 1 186 ? -11.810 -1.905 14.273 1.00 86.56 186 SER A O 1
ATOM 1502 N N . PHE A 1 187 ? -12.907 -3.446 13.058 1.00 86.75 187 PHE A N 1
ATOM 1503 C CA . PHE A 1 187 ? -14.207 -2.802 13.043 1.00 86.75 187 PHE A CA 1
ATOM 1504 C C . PHE A 1 187 ? -15.241 -3.747 13.638 1.00 86.75 187 PHE A C 1
ATOM 1506 O O . PHE A 1 187 ? -15.280 -4.916 13.275 1.00 86.75 187 PHE A O 1
ATOM 1513 N N . PHE A 1 188 ? -16.080 -3.245 14.530 1.00 84.25 188 PHE A N 1
ATOM 1514 C CA . PHE A 1 188 ? -17.166 -4.006 15.128 1.00 84.25 188 PHE A CA 1
ATOM 1515 C C . PHE A 1 188 ? -18.509 -3.465 14.673 1.00 84.25 188 PHE A C 1
ATOM 1517 O O . PHE A 1 188 ? -18.708 -2.247 14.665 1.00 84.25 188 PHE A O 1
ATOM 1524 N N . VAL A 1 189 ? -19.436 -4.377 14.389 1.00 82.56 189 VAL A N 1
ATOM 1525 C CA . VAL A 1 189 ? -20.859 -4.083 14.214 1.00 82.56 189 VAL A CA 1
ATOM 1526 C C . VAL A 1 189 ? -21.646 -4.874 15.247 1.00 82.56 189 VAL A C 1
ATOM 1528 O O . VAL A 1 189 ? -21.706 -6.099 15.182 1.00 82.56 189 VAL A O 1
ATOM 1531 N N . GLY A 1 190 ? -22.236 -4.166 16.203 1.00 77.88 190 GLY A N 1
ATOM 1532 C CA . GLY A 1 190 ? -23.061 -4.723 17.267 1.00 77.88 190 GLY A CA 1
ATOM 1533 C C . GLY A 1 190 ? -24.563 -4.595 17.009 1.00 77.88 190 GLY A C 1
ATOM 1534 O O . GLY A 1 190 ? -24.997 -4.085 15.969 1.00 77.88 190 GLY A O 1
ATOM 1535 N N . PRO A 1 191 ? -25.393 -5.004 17.982 1.00 72.81 191 PRO A N 1
ATOM 1536 C CA . PRO A 1 191 ? -26.835 -4.861 17.905 1.00 72.81 191 PRO A CA 1
ATOM 1537 C C . PRO A 1 191 ? -27.196 -3.374 18.013 1.00 72.81 191 PRO A C 1
ATOM 1539 O O . PRO A 1 191 ? -26.451 -2.582 18.592 1.00 72.81 191 PRO A O 1
ATOM 1542 N N . ALA A 1 192 ? -28.356 -2.989 17.478 1.00 73.00 192 ALA A N 1
ATOM 1543 C CA . ALA A 1 192 ? -28.875 -1.617 17.553 1.00 73.00 192 ALA A CA 1
ATOM 1544 C C . ALA A 1 192 ? -27.982 -0.528 16.909 1.00 73.00 192 ALA A C 1
ATOM 1546 O O . ALA A 1 192 ? -28.110 0.648 17.238 1.00 73.00 192 ALA A O 1
ATOM 1547 N N . GLY A 1 193 ? -27.109 -0.900 15.964 1.00 69.06 193 GLY A N 1
ATOM 1548 C CA . GLY A 1 193 ? -26.299 0.055 15.197 1.00 69.06 193 GLY A CA 1
ATOM 1549 C C . GLY A 1 193 ? -25.049 0.560 15.920 1.00 69.06 193 GLY A C 1
ATOM 1550 O O . GLY A 1 193 ? -24.409 1.493 15.442 1.00 69.06 193 GLY A O 1
ATOM 1551 N N . CYS A 1 194 ? -24.675 -0.050 17.048 1.00 75.62 194 CYS A N 1
ATOM 1552 C CA . CYS A 1 194 ? -23.408 0.236 17.713 1.00 75.62 194 CYS A CA 1
ATOM 1553 C C . CYS A 1 194 ? -22.238 -0.194 16.821 1.00 75.62 194 CYS A C 1
ATOM 1555 O O . CYS A 1 194 ? -22.099 -1.375 16.507 1.00 75.62 194 CYS A O 1
ATOM 1557 N N . THR A 1 195 ? -21.375 0.748 16.444 1.00 83.12 195 THR A N 1
ATOM 1558 C CA . THR A 1 195 ? -20.183 0.465 15.636 1.00 83.12 195 THR A CA 1
ATOM 1559 C C . THR A 1 195 ? -18.937 1.060 16.265 1.00 83.12 195 THR A C 1
ATOM 1561 O O . THR A 1 195 ? -18.958 2.220 16.680 1.00 83.12 195 THR A O 1
ATOM 1564 N N . PHE A 1 196 ? -17.840 0.306 16.270 1.00 82.69 196 PHE A N 1
ATOM 1565 C CA . PHE A 1 196 ? -16.550 0.775 16.778 1.00 82.69 196 PHE 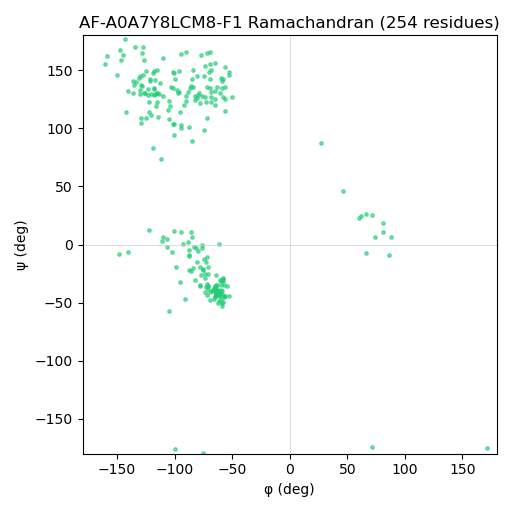A CA 1
ATOM 1566 C C . PHE A 1 196 ? -15.444 0.498 15.772 1.00 82.69 196 PHE A C 1
ATOM 1568 O O . PHE A 1 196 ? -15.450 -0.535 15.108 1.00 82.69 196 PHE A O 1
ATOM 1575 N N . LEU A 1 197 ? -14.472 1.401 15.692 1.00 86.38 197 LEU A N 1
ATOM 1576 C CA . LEU A 1 197 ? -13.258 1.222 14.907 1.00 86.38 197 LEU A CA 1
ATOM 1577 C C . LEU A 1 197 ? -12.048 1.329 15.838 1.00 86.38 197 LEU A C 1
ATOM 1579 O O . LEU A 1 197 ? -12.041 2.124 16.775 1.00 86.38 197 LEU A O 1
ATOM 1583 N N . ARG A 1 198 ? -11.019 0.520 15.596 1.00 85.44 198 ARG A N 1
ATOM 1584 C CA . ARG A 1 198 ? -9.728 0.588 16.295 1.00 85.44 198 ARG A CA 1
ATOM 1585 C C . ARG A 1 198 ? -8.590 0.198 15.359 1.00 85.44 198 ARG A C 1
ATOM 1587 O O . ARG A 1 198 ? -8.816 -0.501 14.372 1.00 85.44 198 ARG A O 1
ATOM 1594 N N . VAL A 1 1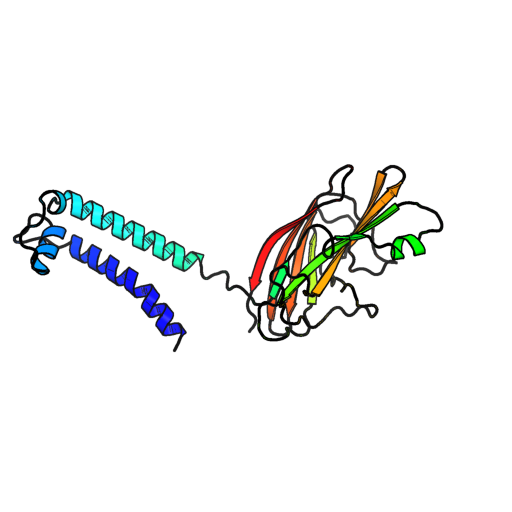99 ? -7.363 0.606 15.675 1.00 84.31 199 VAL A N 1
ATOM 1595 C CA . VAL A 1 199 ? -6.168 0.166 14.932 1.00 84.31 199 VAL A CA 1
ATOM 1596 C C . VAL A 1 199 ? -5.680 -1.158 15.501 1.00 84.31 199 VAL A C 1
ATOM 1598 O O . VAL A 1 199 ? -5.604 -1.321 16.713 1.00 84.31 199 VAL A O 1
ATOM 1601 N N . ALA A 1 200 ? -5.309 -2.106 14.649 1.00 78.56 200 ALA A N 1
ATOM 1602 C CA . ALA A 1 200 ? -4.871 -3.432 15.085 1.00 78.56 200 ALA A CA 1
ATOM 1603 C C . ALA A 1 200 ? -3.477 -3.443 15.761 1.00 78.56 200 ALA A C 1
ATOM 1605 O O . ALA A 1 200 ? -3.093 -4.446 16.359 1.00 78.56 200 ALA A O 1
ATOM 1606 N N . SER A 1 201 ? -2.717 -2.340 15.700 1.00 71.81 201 SER A N 1
ATOM 1607 C CA . SER A 1 201 ? -1.342 -2.233 16.213 1.00 71.81 201 SER A CA 1
ATOM 1608 C C . SER A 1 201 ? -1.215 -2.212 17.736 1.00 71.81 201 SER A C 1
ATOM 1610 O O . SER A 1 201 ? -0.234 -2.726 18.271 1.00 71.81 201 SER A O 1
ATOM 1612 N N . LEU A 1 202 ? -2.170 -1.618 18.452 1.00 69.50 202 LEU A N 1
ATOM 1613 C CA . LEU A 1 202 ? -2.042 -1.401 19.895 1.00 69.50 202 LEU A CA 1
ATOM 1614 C C . LEU A 1 202 ? -2.468 -2.644 20.709 1.00 69.50 202 LEU A C 1
ATOM 1616 O O . LEU A 1 202 ? -3.299 -3.437 20.247 1.00 69.50 202 LEU A O 1
ATOM 1620 N N . PRO A 1 203 ? -1.892 -2.868 21.908 1.00 63.22 203 PRO A N 1
ATOM 1621 C CA . PRO A 1 203 ? -2.402 -3.852 22.868 1.00 63.22 203 PRO A CA 1
ATOM 1622 C C . PRO A 1 203 ? -3.857 -3.546 23.233 1.00 63.22 203 PRO A C 1
ATOM 1624 O O . PRO A 1 203 ? -4.214 -2.380 23.370 1.00 63.22 203 PRO A O 1
ATOM 1627 N N . GLU A 1 204 ? -4.696 -4.570 23.414 1.00 62.66 204 GLU A N 1
ATOM 1628 C CA . GLU A 1 204 ? -6.142 -4.381 23.628 1.00 62.66 204 GLU A CA 1
ATOM 1629 C C . GLU A 1 204 ? -6.468 -3.499 24.843 1.00 62.66 204 GLU A C 1
ATOM 1631 O O . GLU A 1 204 ? -7.416 -2.722 24.794 1.00 62.66 204 GLU A O 1
ATOM 1636 N N . GLU A 1 205 ? -5.630 -3.541 25.880 1.00 52.84 205 GLU A N 1
ATOM 1637 C CA . GLU A 1 205 ? -5.776 -2.758 27.114 1.00 52.84 205 GLU A CA 1
ATOM 1638 C C . GLU A 1 205 ? -5.504 -1.252 26.940 1.00 52.84 205 GLU A C 1
ATOM 1640 O O . GLU A 1 205 ? -5.918 -0.446 27.768 1.00 52.84 205 GLU A O 1
ATOM 1645 N N . THR A 1 206 ? -4.814 -0.851 25.868 1.00 58.88 206 THR A N 1
ATOM 1646 C CA . THR A 1 206 ?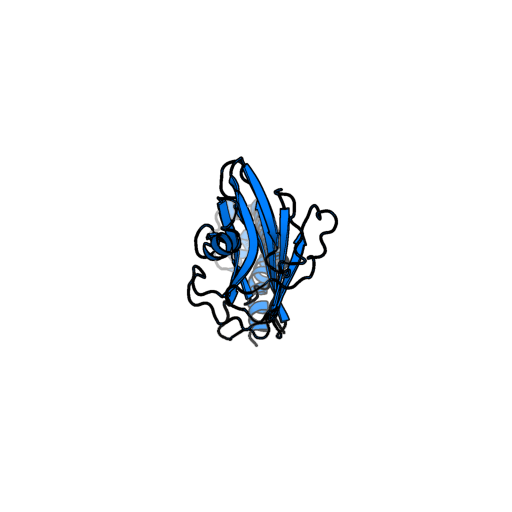 -4.408 0.545 25.599 1.00 58.88 206 THR A CA 1
ATOM 1647 C C . THR A 1 206 ? -4.941 1.069 24.268 1.00 58.88 206 THR A C 1
ATOM 1649 O O . THR A 1 206 ? -4.501 2.119 23.804 1.00 58.88 206 THR A O 1
ATOM 1652 N N . ASN A 1 207 ? -5.879 0.356 23.638 1.00 60.81 207 ASN A N 1
ATOM 1653 C CA . ASN A 1 207 ? -6.352 0.663 22.293 1.00 60.81 207 ASN A CA 1
ATOM 1654 C C . ASN A 1 207 ? -7.617 1.541 22.341 1.00 60.81 207 ASN A C 1
ATOM 1656 O O . ASN A 1 207 ? -8.706 1.014 22.584 1.00 60.81 207 ASN A O 1
ATOM 1660 N N . PRO A 1 208 ? -7.520 2.869 22.134 1.00 66.50 208 PRO A N 1
ATOM 1661 C CA . PRO A 1 208 ? -8.698 3.719 22.153 1.00 66.50 208 PRO A CA 1
ATOM 1662 C C . PRO A 1 208 ? -9.582 3.409 20.944 1.00 66.50 208 PRO A C 1
ATOM 1664 O O . PRO A 1 208 ? -9.117 3.384 19.801 1.00 66.50 208 PRO A O 1
ATOM 1667 N N . TYR A 1 209 ? -10.876 3.209 21.194 1.00 77.50 209 TYR A N 1
ATOM 1668 C CA . TYR A 1 209 ? -11.871 3.217 20.130 1.00 77.50 209 TYR A CA 1
ATOM 1669 C C . TYR A 1 209 ? -11.866 4.587 19.455 1.00 77.50 209 TYR A C 1
ATOM 1671 O O . TYR A 1 209 ? -11.924 5.621 20.124 1.00 77.50 209 TYR A O 1
ATOM 1679 N N . ILE A 1 210 ? -11.799 4.586 18.129 1.00 83.38 210 ILE A N 1
ATOM 1680 C CA . ILE A 1 210 ? -11.913 5.791 17.318 1.00 83.38 210 ILE A CA 1
ATOM 1681 C C . ILE A 1 210 ? -13.323 5.876 16.719 1.00 83.38 210 ILE A C 1
ATOM 1683 O O . ILE A 1 210 ? -13.940 4.836 16.455 1.00 83.38 210 ILE A O 1
ATOM 1687 N N . PRO A 1 211 ? -13.856 7.095 16.518 1.00 85.00 211 PRO A N 1
ATOM 1688 C CA . PRO A 1 211 ? -15.132 7.285 15.839 1.00 85.00 211 PRO A CA 1
ATOM 1689 C C . PRO A 1 211 ? -15.154 6.585 14.478 1.00 85.00 211 PRO A C 1
ATOM 1691 O O . PRO A 1 211 ? -14.134 6.474 13.807 1.00 85.00 211 PRO A O 1
ATOM 1694 N N . VAL A 1 212 ? -16.319 6.107 14.049 1.00 86.44 212 VAL A N 1
ATOM 1695 C CA . VAL A 1 212 ? -16.461 5.482 12.729 1.00 86.44 212 VAL A CA 1
ATOM 1696 C C . VAL A 1 212 ? -16.707 6.580 11.698 1.00 86.44 212 VAL A C 1
ATOM 1698 O O . VAL A 1 212 ? -17.839 6.960 11.417 1.00 86.44 212 VAL A O 1
ATOM 1701 N N . GLU A 1 213 ? -15.622 7.115 11.149 1.00 87.25 213 GLU A N 1
ATOM 1702 C CA . GLU A 1 213 ? -15.647 8.175 10.144 1.00 87.25 213 GLU A CA 1
ATOM 1703 C C . GLU A 1 213 ? -14.821 7.817 8.911 1.00 87.25 213 GLU A C 1
ATOM 1705 O O . GLU A 1 213 ? -14.060 6.853 8.901 1.00 87.25 213 GLU A O 1
ATOM 1710 N N . LYS A 1 214 ? -14.952 8.628 7.855 1.00 89.94 214 LYS A N 1
ATOM 1711 C CA . LYS A 1 214 ? -14.000 8.580 6.748 1.00 89.94 214 LYS A CA 1
ATOM 1712 C C . LYS A 1 214 ? -12.622 9.021 7.239 1.00 89.94 214 LYS A C 1
ATOM 1714 O O . LYS A 1 214 ? -12.499 10.147 7.733 1.00 89.94 214 LYS A O 1
ATOM 1719 N N . TYR A 1 215 ? -11.624 8.172 7.017 1.00 90.50 215 TYR A N 1
ATOM 1720 C CA . TYR A 1 215 ? -10.225 8.430 7.337 1.00 90.50 215 TYR A CA 1
ATOM 1721 C C . TYR A 1 215 ? -9.336 8.209 6.121 1.00 90.50 215 TYR A C 1
ATOM 1723 O O . TYR A 1 215 ? -9.386 7.142 5.512 1.00 90.50 215 TYR A O 1
ATOM 1731 N N . ASP A 1 216 ? -8.473 9.180 5.833 1.00 91.62 216 ASP A N 1
ATOM 1732 C CA . ASP A 1 216 ? -7.364 8.990 4.904 1.00 91.62 216 ASP A CA 1
ATOM 1733 C C . ASP A 1 216 ? -6.144 8.494 5.697 1.00 91.62 216 ASP A C 1
ATOM 1735 O O . ASP A 1 216 ? -5.768 9.033 6.744 1.00 91.62 216 ASP A O 1
ATOM 1739 N N . VAL A 1 217 ? -5.576 7.389 5.232 1.00 91.75 217 VAL A N 1
ATOM 1740 C CA . VAL A 1 217 ? -4.644 6.532 5.961 1.00 91.75 217 VAL A CA 1
ATOM 1741 C C . VAL A 1 217 ? -3.366 6.433 5.155 1.00 91.75 217 VAL A C 1
ATOM 1743 O O . VAL A 1 217 ? -3.395 6.073 3.983 1.00 91.75 217 VAL A O 1
ATOM 1746 N N . LYS A 1 218 ? -2.227 6.699 5.786 1.00 93.44 218 LYS A N 1
ATOM 1747 C CA . LYS A 1 218 ? -0.921 6.474 5.165 1.00 93.44 218 LYS A CA 1
ATOM 1748 C C . LYS A 1 218 ? -0.224 5.323 5.849 1.00 93.44 218 LYS A C 1
ATOM 1750 O O . LYS A 1 218 ? -0.051 5.348 7.067 1.00 93.44 218 LYS A O 1
ATOM 1755 N N . ILE A 1 219 ? 0.219 4.352 5.067 1.00 92.69 219 ILE A N 1
ATOM 1756 C CA . ILE A 1 219 ? 0.956 3.187 5.543 1.00 92.69 219 ILE A CA 1
ATOM 1757 C C . ILE A 1 219 ? 2.335 3.191 4.902 1.00 92.69 219 ILE A C 1
ATOM 1759 O O . ILE A 1 219 ? 2.472 3.426 3.702 1.00 92.69 219 ILE A O 1
ATOM 1763 N N . ILE A 1 220 ? 3.356 2.951 5.718 1.00 93.31 220 ILE A N 1
ATOM 1764 C CA . ILE A 1 220 ? 4.752 2.946 5.288 1.00 93.31 220 ILE A CA 1
ATOM 1765 C C . ILE A 1 220 ? 5.335 1.582 5.628 1.00 93.31 220 ILE A C 1
ATOM 1767 O O . ILE A 1 220 ? 5.312 1.184 6.791 1.00 93.31 220 ILE A O 1
ATOM 1771 N N . ALA A 1 221 ? 5.849 0.886 4.620 1.00 92.81 221 ALA A N 1
ATOM 1772 C CA . ALA A 1 221 ? 6.587 -0.359 4.764 1.00 92.81 221 ALA A CA 1
ATOM 1773 C C . ALA A 1 221 ? 8.045 -0.136 4.350 1.00 92.81 221 ALA A C 1
ATOM 1775 O O . ALA A 1 221 ? 8.286 0.390 3.264 1.00 92.81 221 ALA A O 1
ATOM 1776 N N . THR A 1 222 ? 9.000 -0.542 5.184 1.00 92.62 222 THR A N 1
ATOM 1777 C CA . THR A 1 222 ? 10.436 -0.322 4.947 1.00 92.62 222 THR A CA 1
ATOM 1778 C C . THR A 1 222 ? 11.222 -1.587 5.268 1.00 92.62 222 THR A C 1
ATOM 1780 O O . THR A 1 222 ? 11.039 -2.143 6.344 1.00 92.62 222 THR A O 1
ATOM 1783 N N . SER A 1 223 ? 12.092 -2.034 4.361 1.00 92.62 223 SER A N 1
ATOM 1784 C CA . SER A 1 223 ? 13.020 -3.153 4.578 1.00 92.62 223 SER A CA 1
ATOM 1785 C C . SER A 1 223 ? 14.367 -2.690 5.147 1.00 92.62 223 SER A C 1
ATOM 1787 O O . SER A 1 223 ? 14.737 -1.518 5.052 1.00 92.62 223 SER A O 1
ATOM 1789 N N . GLU A 1 224 ? 15.157 -3.638 5.650 1.00 90.44 224 GLU A N 1
ATOM 1790 C CA . GLU A 1 224 ? 16.545 -3.405 6.075 1.00 90.44 224 GLU A CA 1
ATOM 1791 C C . GLU A 1 224 ? 17.448 -2.886 4.946 1.00 90.44 224 GLU A C 1
ATOM 1793 O O . GLU A 1 224 ? 18.279 -2.004 5.159 1.00 90.44 224 GLU A O 1
ATOM 1798 N N . SER A 1 225 ? 17.267 -3.402 3.728 1.00 86.56 225 SER A N 1
ATOM 1799 C CA . SER A 1 225 ? 18.006 -2.974 2.533 1.00 86.56 225 SER A CA 1
ATOM 1800 C C . SER A 1 225 ? 17.524 -1.630 1.967 1.00 86.56 225 SER A C 1
ATOM 1802 O O . SER A 1 225 ? 18.096 -1.111 1.006 1.00 86.56 225 SER A O 1
ATOM 1804 N N . GLY A 1 226 ? 16.515 -1.014 2.591 1.00 87.69 226 GLY A N 1
ATOM 1805 C CA . GLY A 1 226 ? 16.021 0.318 2.261 1.00 87.69 226 GLY A CA 1
ATOM 1806 C C . GLY A 1 226 ? 14.951 0.350 1.174 1.00 87.69 226 GLY A C 1
ATOM 1807 O O . GLY A 1 226 ? 14.574 1.443 0.751 1.00 87.69 226 GLY A O 1
ATOM 1808 N N . GLU A 1 227 ? 14.449 -0.799 0.706 1.00 91.94 227 GLU A N 1
ATOM 1809 C CA . GLU A 1 227 ? 13.215 -0.817 -0.077 1.00 91.94 227 GLU A CA 1
ATOM 1810 C C . GLU A 1 227 ? 12.091 -0.218 0.759 1.00 91.94 227 GLU A C 1
ATOM 1812 O O . GLU A 1 227 ? 11.907 -0.559 1.928 1.00 91.94 227 GLU A O 1
ATOM 1817 N N . MET A 1 228 ? 11.313 0.661 0.140 1.00 91.12 228 MET A N 1
ATOM 1818 C CA . MET A 1 228 ? 10.218 1.338 0.812 1.00 91.12 228 MET 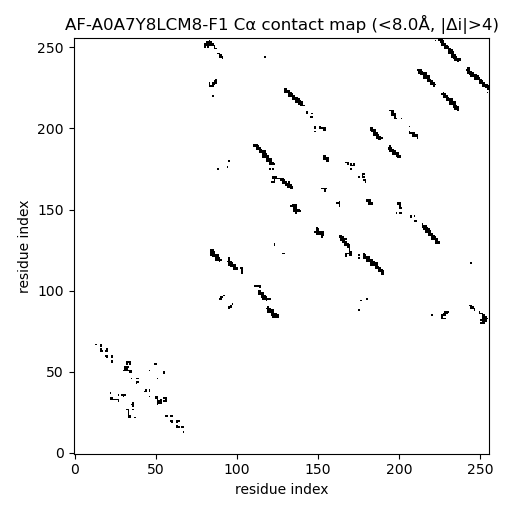A CA 1
ATOM 1819 C C . MET A 1 228 ? 8.969 1.294 -0.054 1.00 91.12 228 MET A C 1
ATOM 1821 O O . MET A 1 228 ? 9.036 1.492 -1.266 1.00 91.12 228 MET A O 1
ATOM 1825 N N . ALA A 1 229 ? 7.820 1.075 0.570 1.00 92.56 229 ALA A N 1
ATOM 1826 C CA . ALA A 1 229 ? 6.516 1.248 -0.043 1.00 92.56 229 ALA A CA 1
ATOM 1827 C C . ALA A 1 229 ? 5.669 2.188 0.814 1.00 92.56 229 ALA A C 1
ATOM 1829 O O . ALA A 1 229 ? 5.553 2.010 2.025 1.00 92.56 229 ALA A O 1
ATOM 1830 N N . ILE A 1 230 ? 5.077 3.190 0.173 1.00 92.12 230 ILE A N 1
ATOM 1831 C CA . ILE A 1 230 ? 4.136 4.125 0.781 1.00 92.12 230 ILE A CA 1
ATOM 1832 C C . ILE A 1 230 ? 2.787 3.909 0.107 1.00 92.12 230 ILE A C 1
ATOM 1834 O O . ILE A 1 230 ? 2.669 4.011 -1.116 1.00 92.12 230 ILE A O 1
ATOM 1838 N N . ALA A 1 231 ? 1.779 3.605 0.914 1.00 92.81 231 ALA A N 1
ATOM 1839 C CA . ALA A 1 231 ? 0.405 3.425 0.483 1.00 92.81 231 ALA A CA 1
ATOM 1840 C C . ALA A 1 231 ? -0.472 4.501 1.119 1.00 92.81 231 ALA A C 1
ATOM 1842 O O . ALA A 1 231 ? -0.578 4.572 2.344 1.00 92.81 231 ALA A O 1
ATOM 1843 N N . ASP A 1 232 ? -1.101 5.313 0.279 1.00 92.56 232 ASP A N 1
ATOM 1844 C CA . ASP A 1 232 ? -2.203 6.178 0.672 1.00 92.56 232 ASP A CA 1
ATOM 1845 C C . ASP A 1 232 ? -3.501 5.393 0.436 1.00 92.56 232 ASP A C 1
ATOM 1847 O O . ASP A 1 232 ? -3.791 4.962 -0.684 1.00 92.56 232 ASP A O 1
ATOM 1851 N N . ALA A 1 233 ? -4.270 5.182 1.494 1.00 92.56 233 ALA A N 1
ATOM 1852 C CA . ALA A 1 233 ? -5.516 4.431 1.510 1.00 92.56 233 ALA A CA 1
ATOM 1853 C C . ALA A 1 233 ? -6.630 5.255 2.166 1.00 92.56 233 ALA A C 1
ATOM 1855 O O . ALA A 1 233 ? -6.362 6.238 2.851 1.00 92.56 233 ALA A O 1
ATOM 1856 N N . ALA A 1 234 ? -7.880 4.849 1.979 1.00 92.12 234 ALA A N 1
ATOM 1857 C CA . ALA A 1 234 ? -9.026 5.455 2.640 1.00 92.12 234 ALA A CA 1
ATOM 1858 C C . ALA A 1 234 ? -9.896 4.384 3.286 1.00 92.12 234 ALA A C 1
ATOM 1860 O O . ALA A 1 234 ? -10.289 3.422 2.627 1.00 92.12 234 ALA A O 1
ATOM 1861 N N . PHE A 1 235 ? -10.219 4.587 4.560 1.00 90.44 235 PHE A N 1
ATOM 1862 C CA . PHE A 1 235 ? -11.311 3.896 5.231 1.00 90.44 235 PHE A CA 1
ATOM 1863 C C . PHE A 1 235 ? -12.582 4.725 5.051 1.00 90.44 235 PHE A C 1
ATOM 1865 O O . PHE A 1 235 ? -12.611 5.909 5.396 1.00 90.44 235 PHE A O 1
ATOM 1872 N N . ILE A 1 236 ? -13.622 4.122 4.486 1.00 90.38 236 ILE A N 1
ATOM 1873 C CA . ILE A 1 236 ? -14.866 4.792 4.115 1.00 90.38 236 ILE A CA 1
ATOM 1874 C C . ILE A 1 236 ? -16.020 4.055 4.800 1.00 90.38 236 ILE A C 1
ATOM 1876 O O . ILE A 1 236 ? -16.348 2.936 4.409 1.00 90.38 236 ILE A O 1
ATOM 1880 N N . PRO A 1 237 ? -16.659 4.647 5.820 1.00 87.25 237 PRO A N 1
ATOM 1881 C CA . PRO A 1 237 ? -17.820 4.037 6.443 1.00 87.25 237 PRO A CA 1
ATOM 1882 C C . PRO A 1 237 ? -19.011 4.062 5.481 1.00 87.25 237 PRO A C 1
ATOM 1884 O O . PRO A 1 237 ? -19.316 5.096 4.884 1.00 87.25 237 PRO A O 1
ATOM 1887 N N . CYS A 1 238 ? -19.712 2.936 5.378 1.00 83.06 238 CYS A N 1
ATOM 1888 C CA . CYS A 1 238 ? -20.935 2.798 4.593 1.00 83.06 238 CYS A CA 1
ATOM 1889 C C . CYS A 1 238 ? -22.107 2.529 5.549 1.00 83.06 238 CYS A C 1
ATOM 1891 O O . CYS A 1 238 ? -22.161 1.455 6.147 1.00 83.06 238 CYS A O 1
ATOM 1893 N N . PRO A 1 239 ? -23.046 3.472 5.746 1.00 75.06 239 PRO A N 1
ATOM 1894 C CA . PRO A 1 239 ? -24.189 3.245 6.625 1.00 75.06 239 PRO A CA 1
ATOM 1895 C C . PRO A 1 239 ? -24.991 2.003 6.211 1.00 75.06 239 PRO A C 1
ATOM 1897 O O . PRO A 1 239 ? -25.428 1.894 5.067 1.00 75.06 239 PRO A O 1
ATOM 1900 N N . GLY A 1 240 ? -25.186 1.064 7.141 1.00 69.81 240 GLY A N 1
ATOM 1901 C CA . GLY A 1 240 ? -25.931 -0.178 6.895 1.00 69.81 240 GLY A CA 1
ATOM 1902 C C . GLY A 1 240 ? -25.197 -1.225 6.047 1.00 69.81 240 GLY A C 1
ATOM 1903 O O . GLY A 1 240 ? -25.796 -2.239 5.698 1.00 69.81 240 GLY A O 1
ATOM 1904 N N . GLN A 1 241 ? -23.923 -1.002 5.716 1.00 78.69 241 GLN A N 1
ATOM 1905 C CA . GLN A 1 241 ? -23.084 -1.931 4.958 1.00 78.69 241 GLN A CA 1
ATOM 1906 C C . GLN A 1 241 ? -21.705 -2.071 5.616 1.00 78.69 241 GLN A C 1
ATOM 1908 O O . GLN A 1 241 ? -21.350 -1.328 6.532 1.00 78.69 241 GLN A O 1
ATOM 1913 N N . MET A 1 242 ? -20.918 -3.042 5.153 1.00 78.88 242 MET A N 1
ATOM 1914 C CA . MET A 1 242 ? -19.524 -3.162 5.569 1.00 78.88 242 MET A CA 1
ATOM 1915 C C . MET A 1 242 ? -18.738 -1.934 5.070 1.00 78.88 242 MET A C 1
ATOM 1917 O O . MET A 1 242 ? -18.889 -1.568 3.902 1.00 78.88 242 MET A O 1
ATOM 1921 N N . PRO A 1 243 ? -17.936 -1.274 5.927 1.00 85.88 243 PRO A N 1
ATOM 1922 C CA . PRO A 1 243 ? -17.045 -0.209 5.496 1.00 85.88 243 PRO A CA 1
ATOM 1923 C C . PRO A 1 243 ? -16.095 -0.661 4.394 1.00 85.88 243 PRO A C 1
ATOM 1925 O O . PRO A 1 243 ? -15.713 -1.826 4.295 1.00 85.88 243 PRO A O 1
ATOM 1928 N N . ASP A 1 244 ? -15.688 0.298 3.583 1.00 88.56 244 ASP A N 1
ATOM 1929 C CA . ASP A 1 244 ? -14.752 0.067 2.505 1.00 88.56 244 ASP A CA 1
ATOM 1930 C C . ASP A 1 244 ? -13.344 0.498 2.912 1.00 88.56 244 ASP A C 1
ATOM 1932 O O . ASP A 1 244 ? -13.161 1.513 3.591 1.00 88.56 244 ASP A O 1
ATOM 1936 N N . PHE A 1 245 ? -12.341 -0.255 2.476 1.00 89.81 245 PHE A N 1
ATOM 1937 C CA . PHE A 1 245 ? -10.943 0.092 2.664 1.00 89.81 245 PHE A CA 1
ATOM 1938 C C . PHE A 1 245 ? -10.227 0.010 1.323 1.00 89.81 245 PHE A C 1
ATOM 1940 O O . PHE A 1 245 ? -9.950 -1.073 0.815 1.00 89.81 245 PHE A O 1
ATOM 1947 N N . ARG A 1 246 ? -9.936 1.175 0.737 1.00 88.62 246 ARG A N 1
ATOM 1948 C CA . ARG A 1 246 ? -9.434 1.277 -0.639 1.00 88.62 246 ARG A CA 1
ATOM 1949 C C . ARG A 1 246 ? -8.041 1.866 -0.697 1.00 88.62 246 ARG A C 1
ATOM 1951 O O . ARG A 1 246 ? -7.744 2.840 -0.011 1.00 88.62 246 ARG A O 1
ATOM 1958 N N . LEU A 1 247 ? -7.219 1.337 -1.598 1.00 88.00 247 LEU A N 1
ATOM 1959 C CA . LEU A 1 247 ? -5.945 1.944 -1.969 1.00 88.00 247 LEU A CA 1
ATOM 1960 C C . LEU A 1 247 ? -6.198 3.116 -2.930 1.00 88.00 247 LEU A C 1
ATOM 1962 O O . LEU A 1 247 ? -6.774 2.931 -3.998 1.00 88.00 247 LEU A O 1
ATOM 1966 N N . LEU A 1 248 ? -5.761 4.319 -2.560 1.00 88.12 248 LEU A N 1
ATOM 1967 C CA . LEU A 1 248 ? -5.882 5.517 -3.396 1.00 88.12 248 LEU A CA 1
ATOM 1968 C C . LEU A 1 248 ? -4.650 5.707 -4.271 1.00 88.12 248 LEU A C 1
ATOM 1970 O O . LEU A 1 248 ? -4.741 5.994 -5.464 1.00 88.12 248 LEU A O 1
ATOM 1974 N N . LYS A 1 249 ? -3.477 5.576 -3.655 1.00 88.56 249 LYS A N 1
ATOM 1975 C CA . LYS A 1 249 ? -2.199 5.797 -4.312 1.00 88.56 249 LYS A CA 1
ATOM 1976 C C . LYS A 1 249 ? -1.141 4.924 -3.676 1.00 88.56 249 LYS A C 1
ATOM 1978 O O . LYS A 1 249 ? -1.136 4.685 -2.474 1.00 88.56 249 LYS A O 1
ATOM 1983 N N . MET A 1 250 ? -0.212 4.476 -4.505 1.00 88.56 250 MET A N 1
ATOM 1984 C CA . MET A 1 250 ? 0.912 3.679 -4.064 1.00 88.56 250 MET A CA 1
ATOM 1985 C C . MET A 1 250 ? 2.191 4.175 -4.721 1.00 88.56 250 MET A C 1
ATOM 1987 O O . MET A 1 250 ? 2.222 4.514 -5.907 1.00 88.56 250 MET A O 1
ATOM 1991 N N . GLN A 1 251 ? 3.242 4.247 -3.917 1.00 88.44 251 GLN A N 1
ATOM 1992 C CA . GLN A 1 251 ? 4.591 4.559 -4.351 1.00 88.44 251 GLN A CA 1
ATOM 1993 C C . GLN A 1 251 ? 5.530 3.505 -3.784 1.00 88.44 251 GLN A C 1
ATOM 1995 O O . GLN A 1 251 ? 5.469 3.183 -2.601 1.00 88.44 251 GLN A O 1
ATOM 2000 N N . SER A 1 252 ? 6.406 2.976 -4.627 1.00 88.31 252 SER A N 1
ATOM 2001 C CA . SER A 1 252 ? 7.500 2.117 -4.196 1.00 88.31 252 SER A CA 1
ATOM 2002 C C . SER A 1 252 ? 8.821 2.759 -4.554 1.00 88.31 252 SER A C 1
ATOM 2004 O O . SER A 1 252 ? 8.929 3.451 -5.565 1.00 88.31 252 SER A O 1
ATOM 2006 N N . PHE A 1 253 ? 9.816 2.510 -3.716 1.00 85.25 253 PHE A N 1
ATOM 2007 C CA . PHE A 1 253 ? 11.164 3.024 -3.845 1.00 85.25 253 PHE A CA 1
ATOM 2008 C C . PHE A 1 253 ? 12.146 1.854 -3.741 1.00 85.25 253 PHE A C 1
ATOM 2010 O O . PHE A 1 253 ? 11.958 0.956 -2.909 1.00 85.25 253 PHE A O 1
ATOM 2017 N N . PRO A 1 254 ? 13.170 1.812 -4.605 1.00 84.94 254 PRO A N 1
ATOM 2018 C CA . PRO A 1 254 ? 14.211 0.801 -4.526 1.00 84.94 254 PRO A CA 1
ATOM 2019 C C . PRO A 1 254 ? 15.063 1.006 -3.267 1.00 84.94 254 PRO A C 1
ATOM 2021 O O . PRO A 1 254 ? 15.260 2.138 -2.824 1.00 84.94 254 PRO A O 1
ATOM 2024 N N . GLY A 1 255 ? 15.590 -0.098 -2.740 1.00 78.69 255 GLY A N 1
ATOM 2025 C CA . GLY A 1 255 ? 16.639 -0.085 -1.725 1.00 78.69 255 GLY A CA 1
ATOM 2026 C C . GLY A 1 255 ? 18.009 0.271 -2.300 1.00 78.69 255 GLY A C 1
ATOM 2027 O O . GLY A 1 255 ? 18.141 0.548 -3.497 1.00 78.69 255 GLY A O 1
ATOM 2028 N N . ARG A 1 256 ? 19.013 0.293 -1.420 1.00 67.31 256 ARG A N 1
ATOM 2029 C CA . ARG A 1 256 ? 20.409 0.604 -1.761 1.00 67.31 256 ARG A CA 1
ATOM 2030 C C . ARG A 1 256 ? 21.109 -0.541 -2.487 1.00 67.31 256 ARG A C 1
ATOM 2032 O O . ARG A 1 256 ? 20.820 -1.715 -2.172 1.00 67.31 256 ARG A O 1
#